Protein AF-A0A538Q441-F1 (afdb_monomer)

Solvent-accessible surface area (backbone atoms only — not comparable to full-atom values): 20314 Å² total; per-residue (Å²): 132,90,79,88,85,80,86,77,82,81,78,81,76,79,76,81,77,74,79,82,84,72,96,54,61,55,68,74,73,82,74,74,95,70,89,90,72,98,68,92,74,94,64,86,70,50,69,52,62,67,93,65,57,65,30,39,25,34,50,47,47,54,90,44,59,78,68,40,34,59,41,33,34,74,67,61,32,49,34,36,37,37,31,51,23,46,41,85,82,38,70,34,85,36,30,68,60,52,56,53,37,35,52,76,43,70,30,35,36,28,42,30,34,43,47,45,73,79,50,67,51,66,61,41,26,49,54,47,37,63,69,53,60,77,82,48,83,33,37,36,46,45,29,45,32,56,57,55,58,69,89,48,54,28,70,58,40,41,52,49,53,48,55,28,42,53,48,30,24,72,67,61,74,33,49,36,28,42,30,32,13,44,65,51,38,49,75,51,34,56,34,57,65,92,48,37,72,35,16,31,30,37,34,44,75,50,96,67,58,51,61,54,41,60,50,41,92,66,61,47,29,37,37,41,36,72,71,33,81,52,54,41,45,90,53,60,33,34,31,31,34,34,62,29,46,68,66,57,52,44,47,37,7,58,75,61,42,70,44,27,92,63,76,72,49,33,21,77,31,82,50,65,72,43,71,37,50,56,35,30,27,38,40,38,68,89,76,69,45,40,26,29,18,49,93,43,37,78,43,83,40,97,64,74,82,85,42,78,43,72,30,42,58,35,78,35,80,76,75,73,41,70,40,42,35,22,31,29,36,33,35,77,90,78,69,47,45,31,22,20,61,14,81,46,78,40,67,75,38,44,76,92,75,44,31,30,88,57,42,60,45,77,42,80,41,79,122

Structure (mmCIF, N/CA/C/O backbone):
data_AF-A0A538Q441-F1
#
_entry.id   AF-A0A538Q441-F1
#
loop_
_atom_site.group_PDB
_atom_site.id
_atom_site.type_symbol
_atom_site.label_atom_id
_atom_site.label_alt_id
_atom_site.label_comp_id
_atom_site.label_asym_id
_atom_site.label_entity_id
_atom_site.label_seq_id
_atom_site.pdbx_PDB_ins_code
_atom_site.Cartn_x
_atom_site.Cartn_y
_atom_site.Cartn_z
_atom_site.occupancy
_atom_site.B_iso_or_equiv
_atom_site.auth_seq_id
_atom_site.auth_comp_id
_atom_site.auth_asym_id
_atom_site.auth_atom_id
_atom_site.pdbx_PDB_model_num
ATOM 1 N N . MET A 1 1 ? 20.634 -17.036 -69.741 1.00 36.34 1 MET A N 1
ATOM 2 C CA . MET A 1 1 ? 21.466 -16.107 -68.945 1.00 36.34 1 MET A CA 1
ATOM 3 C C . MET A 1 1 ? 20.542 -15.148 -68.205 1.00 36.34 1 MET A C 1
ATOM 5 O O . MET A 1 1 ? 19.795 -14.484 -68.898 1.00 36.34 1 MET A O 1
ATOM 9 N N . ARG A 1 2 ? 20.637 -15.087 -66.859 1.00 33.69 2 ARG A N 1
ATOM 10 C CA . ARG A 1 2 ? 20.140 -14.032 -65.928 1.00 33.69 2 ARG A CA 1
ATOM 11 C C . ARG A 1 2 ? 18.630 -13.703 -65.954 1.00 33.69 2 ARG A C 1
ATOM 13 O O . ARG A 1 2 ? 18.066 -13.494 -67.006 1.00 33.69 2 ARG A O 1
ATOM 20 N N . LYS A 1 3 ? 17.915 -13.493 -64.850 1.00 31.00 3 LYS A N 1
ATOM 21 C CA . LYS A 1 3 ? 18.038 -13.773 -63.409 1.00 31.00 3 LYS A CA 1
ATOM 22 C C . LYS A 1 3 ? 16.607 -13.519 -62.893 1.00 31.00 3 LYS A C 1
ATOM 24 O O . LYS A 1 3 ? 16.041 -12.477 -63.206 1.00 31.00 3 LYS A O 1
ATOM 29 N N . LEU A 1 4 ? 16.029 -14.474 -62.172 1.00 30.97 4 LEU A N 1
ATOM 30 C CA . LEU A 1 4 ? 14.709 -14.378 -61.542 1.00 30.97 4 LEU A CA 1
ATOM 31 C C . LEU A 1 4 ? 14.819 -13.459 -60.309 1.00 30.97 4 LEU A C 1
ATOM 33 O O . LEU A 1 4 ? 15.703 -13.683 -59.481 1.00 30.97 4 LEU A O 1
ATOM 37 N N . LEU A 1 5 ? 13.972 -12.432 -60.190 1.00 31.59 5 LEU A N 1
ATOM 38 C CA . LEU A 1 5 ? 13.885 -11.593 -58.989 1.00 31.59 5 LEU A CA 1
ATOM 39 C C . LEU A 1 5 ? 12.809 -12.185 -58.064 1.00 31.59 5 LEU A C 1
ATOM 41 O O . LEU A 1 5 ? 11.618 -12.087 -58.345 1.00 31.59 5 LEU A O 1
ATOM 45 N N . PHE A 1 6 ? 13.246 -12.839 -56.989 1.00 29.64 6 PHE A N 1
ATOM 46 C CA . PHE A 1 6 ? 12.404 -13.236 -55.862 1.00 29.64 6 PHE A CA 1
ATOM 47 C C . PHE A 1 6 ? 12.178 -12.014 -54.964 1.00 29.64 6 PHE A C 1
ATOM 49 O O . PHE A 1 6 ? 13.139 -11.396 -54.508 1.00 29.64 6 PHE A O 1
ATOM 56 N N . VAL A 1 7 ? 10.915 -11.679 -54.699 1.00 29.59 7 VAL A N 1
ATOM 57 C CA . VAL A 1 7 ? 10.529 -10.768 -53.617 1.00 29.59 7 VAL A CA 1
ATOM 58 C C . VAL A 1 7 ? 10.371 -11.619 -52.361 1.00 29.59 7 VAL A C 1
ATOM 60 O O . VAL A 1 7 ? 9.405 -12.364 -52.221 1.00 29.59 7 VAL A O 1
ATOM 63 N N . THR A 1 8 ? 11.356 -11.551 -51.471 1.00 29.22 8 THR A N 1
ATOM 64 C CA . THR A 1 8 ? 11.310 -12.188 -50.154 1.00 29.22 8 THR A CA 1
ATOM 65 C C . THR A 1 8 ? 10.562 -11.262 -49.196 1.00 29.22 8 THR A C 1
ATOM 67 O O . THR A 1 8 ? 11.042 -10.167 -48.904 1.00 29.22 8 THR A O 1
ATOM 70 N N . LEU A 1 9 ? 9.396 -11.688 -48.695 1.00 29.36 9 LEU A N 1
ATOM 71 C CA . LEU A 1 9 ? 8.802 -11.091 -47.498 1.00 29.36 9 LEU A CA 1
ATOM 72 C C . LEU A 1 9 ? 9.723 -11.395 -46.311 1.00 29.36 9 LEU A C 1
ATOM 74 O O . LEU A 1 9 ? 9.902 -12.553 -45.936 1.00 29.36 9 LEU A O 1
ATOM 78 N N . LEU A 1 10 ? 10.305 -10.350 -45.727 1.00 27.27 10 LEU A N 1
ATOM 79 C CA . LEU A 1 10 ? 11.026 -10.438 -44.465 1.00 27.27 10 LEU A CA 1
ATOM 80 C C . LEU A 1 10 ? 9.990 -10.480 -43.333 1.00 27.27 10 LEU A C 1
ATOM 82 O O . LEU A 1 10 ? 9.472 -9.455 -42.896 1.00 27.27 10 LEU A O 1
ATOM 86 N N . SER A 1 11 ? 9.655 -11.682 -42.875 1.00 28.69 11 SER A N 1
ATOM 87 C CA . SER A 1 11 ? 8.997 -11.890 -41.588 1.00 28.69 11 SER A CA 1
ATOM 88 C C . SER A 1 11 ? 9.981 -11.513 -40.479 1.00 28.69 11 SER A C 1
ATOM 90 O O . SER A 1 11 ? 10.946 -12.237 -40.226 1.00 28.69 11 SER A O 1
ATOM 92 N N . ALA A 1 12 ? 9.754 -10.366 -39.837 1.00 28.97 12 ALA A N 1
ATOM 93 C CA . ALA A 1 12 ? 10.453 -9.980 -38.620 1.00 28.97 12 ALA A CA 1
ATOM 94 C C . ALA A 1 12 ? 10.085 -10.976 -37.511 1.00 28.97 12 ALA A C 1
ATOM 96 O O . ALA A 1 12 ? 8.989 -10.941 -36.958 1.00 28.97 12 ALA A O 1
ATOM 97 N N . SER A 1 13 ? 10.996 -11.905 -37.223 1.00 27.44 13 SER A N 1
ATOM 98 C CA . SER A 1 13 ? 10.929 -12.708 -36.006 1.00 27.44 13 SER A CA 1
ATOM 99 C C . SER A 1 13 ? 11.259 -11.792 -34.835 1.00 27.44 13 SER A C 1
ATOM 101 O O . SER A 1 13 ? 12.400 -11.355 -34.691 1.00 27.44 13 SER A O 1
ATOM 103 N N . CYS A 1 14 ? 10.259 -11.475 -34.014 1.00 26.81 14 CYS A N 1
ATOM 104 C CA . CYS A 1 14 ? 10.488 -10.907 -32.695 1.00 26.81 14 CYS A CA 1
ATOM 105 C C . CYS A 1 14 ? 11.267 -11.943 -31.882 1.00 26.81 14 CYS A C 1
ATOM 107 O O . CYS A 1 14 ? 10.741 -13.005 -31.547 1.00 26.81 14 CYS A O 1
ATOM 109 N N . ALA A 1 15 ? 12.538 -11.653 -31.615 1.00 28.03 15 ALA A N 1
ATOM 110 C CA . ALA A 1 15 ? 13.326 -12.409 -30.663 1.00 28.03 15 ALA A CA 1
ATOM 111 C C . ALA A 1 15 ? 12.653 -12.285 -29.290 1.00 28.03 15 ALA A C 1
ATOM 113 O O . ALA A 1 15 ? 12.523 -11.188 -28.748 1.00 28.03 15 ALA A O 1
ATOM 114 N N . VAL A 1 16 ? 12.194 -13.413 -28.757 1.00 32.97 16 VAL A N 1
ATOM 115 C CA . VAL A 1 16 ? 11.783 -13.539 -27.360 1.00 32.97 16 VAL A CA 1
ATOM 116 C C . VAL A 1 16 ? 13.057 -13.369 -26.535 1.00 32.97 16 VAL A C 1
ATOM 118 O O . VAL A 1 16 ? 13.889 -14.272 -26.481 1.00 32.97 16 VAL A O 1
ATOM 121 N N . GLY A 1 17 ? 13.267 -12.167 -25.996 1.00 30.83 17 GLY A N 1
ATOM 122 C CA . GLY A 1 17 ? 14.363 -11.891 -25.075 1.00 30.83 17 GLY A CA 1
ATOM 123 C C . GLY A 1 17 ? 14.189 -12.746 -23.825 1.00 30.83 17 GLY A C 1
ATOM 124 O O . GLY A 1 17 ? 13.155 -12.666 -23.166 1.00 30.83 17 GLY A O 1
ATOM 125 N N . GLY A 1 18 ? 15.170 -13.605 -23.550 1.00 31.72 18 GLY A N 1
ATOM 126 C CA . GLY A 1 18 ? 15.235 -14.367 -22.309 1.00 31.72 18 GLY A CA 1
ATOM 127 C C . GLY A 1 18 ? 15.464 -13.447 -21.111 1.00 31.72 18 GLY A C 1
ATOM 128 O O . GLY A 1 18 ? 16.128 -12.418 -21.233 1.00 31.72 18 GLY A O 1
ATOM 129 N N . ASP A 1 19 ? 14.895 -13.846 -19.978 1.00 45.00 19 ASP A N 1
ATOM 130 C CA . ASP A 1 19 ? 15.059 -13.222 -18.666 1.00 45.00 19 ASP A CA 1
ATOM 131 C C . ASP A 1 19 ? 16.561 -13.087 -18.317 1.00 45.00 19 ASP A C 1
ATOM 133 O O . ASP A 1 19 ? 17.283 -14.094 -18.365 1.00 45.00 19 ASP A O 1
ATOM 137 N N . PRO A 1 20 ? 17.084 -11.882 -18.015 1.00 48.19 20 PRO A N 1
ATOM 138 C CA . PRO A 1 20 ? 18.395 -11.752 -17.399 1.00 48.19 20 PRO A CA 1
ATOM 139 C C . PRO A 1 20 ? 18.303 -12.321 -15.981 1.00 48.19 20 PRO A C 1
ATOM 141 O O . PRO A 1 20 ? 17.910 -11.632 -15.048 1.00 48.19 20 PRO A O 1
ATOM 144 N N . GLY A 1 21 ? 18.644 -13.605 -15.843 1.00 38.62 21 GLY A N 1
ATOM 145 C CA . GLY A 1 21 ? 18.562 -14.321 -14.575 1.00 38.62 21 GLY A CA 1
ATOM 146 C C . GLY A 1 21 ? 19.236 -13.549 -13.445 1.00 38.62 21 GLY A C 1
ATOM 147 O O . GLY A 1 21 ? 20.454 -13.377 -13.459 1.00 38.62 21 GLY A O 1
ATOM 148 N N . ASP A 1 22 ? 18.439 -13.119 -12.469 1.00 42.09 22 ASP A N 1
ATOM 149 C CA . ASP A 1 22 ? 18.918 -12.435 -11.276 1.00 42.09 22 ASP A CA 1
ATOM 150 C C . ASP A 1 22 ? 18.542 -13.212 -10.011 1.00 42.09 22 ASP A C 1
ATOM 152 O O . ASP A 1 22 ? 17.380 -13.461 -9.702 1.00 42.09 22 ASP A O 1
ATOM 156 N N . ASN A 1 23 ? 19.584 -13.577 -9.262 1.00 35.12 23 ASN A N 1
ATOM 157 C CA . ASN A 1 23 ? 19.551 -14.329 -8.007 1.00 35.12 23 ASN A CA 1
ATOM 158 C C . ASN A 1 23 ? 19.371 -13.416 -6.779 1.00 35.12 23 ASN A C 1
ATOM 160 O O . ASN A 1 23 ? 19.942 -13.681 -5.722 1.00 35.12 23 ASN A O 1
ATOM 164 N N . ALA A 1 24 ? 18.623 -12.322 -6.904 1.00 35.88 24 ALA A N 1
ATOM 165 C CA . ALA A 1 24 ? 18.421 -11.361 -5.823 1.00 35.88 24 ALA A CA 1
ATOM 166 C C . ALA A 1 24 ? 16.931 -11.235 -5.492 1.00 35.88 24 ALA A C 1
ATOM 168 O O . ALA A 1 24 ? 16.327 -10.195 -5.710 1.00 35.88 24 ALA A O 1
ATOM 169 N N . LYS A 1 25 ? 16.338 -12.312 -4.969 1.00 41.22 25 LYS A N 1
ATOM 170 C CA . LYS A 1 25 ? 15.074 -12.202 -4.233 1.00 41.22 25 LYS A CA 1
ATOM 171 C C . LYS A 1 25 ? 15.365 -11.524 -2.894 1.00 41.22 25 LYS A C 1
ATOM 173 O O . LYS A 1 25 ? 16.224 -12.029 -2.161 1.00 41.22 25 LYS A O 1
ATOM 178 N N . ALA A 1 26 ? 14.662 -10.452 -2.513 1.00 41.69 26 ALA A N 1
ATOM 179 C CA . ALA A 1 26 ? 14.899 -9.799 -1.217 1.00 41.69 26 ALA A CA 1
ATOM 180 C C . ALA A 1 26 ? 14.497 -10.653 0.001 1.00 41.69 26 ALA A C 1
ATOM 182 O O . ALA A 1 26 ? 14.697 -10.238 1.144 1.00 41.69 26 ALA A O 1
ATOM 183 N N . GLY A 1 27 ? 14.017 -11.876 -0.232 1.00 36.75 27 GLY A N 1
ATOM 184 C CA . GLY A 1 27 ? 13.731 -12.889 0.775 1.00 36.75 27 GLY A CA 1
ATOM 185 C C . GLY A 1 27 ? 14.832 -13.918 1.071 1.00 36.75 27 GLY A C 1
ATOM 186 O O . GLY A 1 27 ? 14.697 -14.672 2.031 1.00 36.75 27 GLY A O 1
ATOM 187 N N . ALA A 1 28 ? 15.944 -13.963 0.324 1.00 32.78 28 ALA A N 1
ATOM 188 C CA . ALA A 1 28 ? 16.983 -14.990 0.534 1.00 32.78 28 ALA A CA 1
ATOM 189 C C . ALA A 1 28 ? 17.879 -14.761 1.777 1.00 32.78 28 ALA A C 1
ATOM 191 O O . ALA A 1 28 ? 18.771 -15.561 2.070 1.00 32.78 28 ALA A O 1
ATOM 192 N N . GLY A 1 29 ? 17.660 -13.680 2.530 1.00 33.75 29 GLY A N 1
ATOM 193 C CA . GLY A 1 29 ? 18.372 -13.393 3.772 1.00 33.75 29 GLY A CA 1
ATOM 194 C C . GLY A 1 29 ? 17.774 -14.131 4.968 1.00 33.75 29 GLY A C 1
ATOM 195 O O . GLY A 1 29 ? 17.110 -13.508 5.793 1.00 33.75 29 GLY A O 1
ATOM 196 N N . LEU A 1 30 ? 18.039 -15.435 5.102 1.00 33.00 30 LEU A N 1
ATOM 197 C CA . LEU A 1 30 ? 17.874 -16.151 6.375 1.00 33.00 30 LEU A CA 1
ATOM 198 C C . LEU A 1 30 ? 18.934 -15.657 7.374 1.00 33.00 30 LEU A C 1
ATOM 200 O O . LEU A 1 30 ? 19.932 -16.325 7.637 1.00 33.00 30 LEU A O 1
ATOM 204 N N . GLY A 1 31 ? 18.734 -14.458 7.917 1.00 33.19 31 GLY A N 1
ATOM 205 C CA . GLY A 1 31 ? 19.436 -14.005 9.108 1.00 33.19 31 GLY A CA 1
ATOM 206 C C . GLY A 1 31 ? 18.853 -14.730 10.313 1.00 33.19 31 GLY A C 1
ATOM 207 O O . GLY A 1 31 ? 17.814 -14.334 10.828 1.00 33.19 31 GLY A O 1
ATOM 208 N N . SER A 1 32 ? 19.491 -15.816 10.746 1.00 31.48 32 SER A N 1
ATOM 209 C CA . SER A 1 32 ? 19.255 -16.366 12.078 1.00 31.48 32 SER A CA 1
ATOM 210 C C . SER A 1 32 ? 19.554 -15.277 13.108 1.00 31.48 32 SER A C 1
ATOM 212 O O . SER A 1 32 ? 20.682 -14.785 13.152 1.00 31.48 32 SER A O 1
ATOM 214 N N . ASP A 1 33 ? 18.558 -14.913 13.915 1.00 35.03 33 ASP A N 1
ATOM 215 C CA . ASP A 1 33 ? 18.684 -13.996 15.050 1.00 35.03 33 ASP A CA 1
ATOM 216 C C . ASP A 1 33 ? 19.722 -14.525 16.061 1.00 35.03 33 ASP A C 1
ATOM 218 O O . ASP A 1 33 ? 19.381 -15.220 17.017 1.00 35.03 33 ASP A O 1
ATOM 222 N N . VAL A 1 34 ? 21.000 -14.196 15.864 1.00 34.03 34 VAL A N 1
ATOM 223 C CA . VAL A 1 34 ? 22.007 -14.156 16.930 1.00 34.03 34 VAL A CA 1
ATOM 224 C C . VAL A 1 34 ? 23.020 -13.059 16.597 1.00 34.03 34 VAL A C 1
ATOM 226 O O . VAL A 1 34 ? 24.056 -13.309 15.987 1.00 34.03 34 VAL A O 1
ATOM 229 N N . ASP A 1 35 ? 22.713 -11.820 16.979 1.00 33.97 35 ASP A N 1
ATOM 230 C CA . ASP A 1 35 ? 23.727 -10.767 17.034 1.00 33.97 35 ASP A CA 1
ATOM 231 C C . ASP A 1 35 ? 24.401 -10.823 18.410 1.00 33.97 35 ASP A C 1
ATOM 233 O O . ASP A 1 35 ? 23.828 -10.440 19.432 1.00 33.97 35 ASP A O 1
ATOM 237 N N . SER A 1 36 ? 25.602 -11.402 18.448 1.00 34.75 36 SER A N 1
ATOM 238 C CA . SER A 1 36 ? 26.442 -11.501 19.642 1.00 34.75 36 SER A CA 1
ATOM 239 C C . SER A 1 36 ? 27.622 -10.532 19.586 1.00 34.75 36 SER A C 1
ATOM 241 O O . SER A 1 36 ? 28.730 -10.894 19.989 1.00 34.75 36 SER A O 1
ATOM 243 N N . THR A 1 37 ? 27.433 -9.311 19.086 1.00 36.53 37 THR A N 1
ATOM 244 C CA . THR A 1 37 ? 28.476 -8.282 19.169 1.00 36.53 37 THR A CA 1
ATOM 245 C C . THR A 1 37 ? 27.914 -6.947 19.630 1.00 36.53 37 THR A C 1
ATOM 247 O O . THR A 1 37 ? 27.219 -6.245 18.910 1.00 36.53 37 THR A O 1
ATOM 250 N N . GLY A 1 38 ? 28.232 -6.599 20.878 1.00 40.94 38 GLY A N 1
ATOM 251 C CA . GLY A 1 38 ? 27.834 -5.346 21.498 1.00 40.94 38 GLY A CA 1
ATOM 252 C C . GLY A 1 38 ? 28.352 -4.127 20.738 1.00 40.94 38 GLY A C 1
ATOM 253 O O . GLY A 1 38 ? 29.545 -3.837 20.751 1.00 40.94 38 GLY A O 1
ATOM 254 N N . SER A 1 39 ? 27.419 -3.385 20.152 1.00 33.97 39 SER A N 1
ATOM 255 C CA . SER A 1 39 ? 27.485 -1.941 19.929 1.00 33.97 39 SER A CA 1
ATOM 256 C C . SER A 1 39 ? 26.112 -1.363 20.296 1.00 33.97 39 SER A C 1
ATOM 258 O O . SER A 1 39 ? 25.101 -1.991 19.981 1.00 33.97 39 SER A O 1
ATOM 260 N N . PRO A 1 40 ? 26.020 -0.220 20.999 1.00 34.25 40 PRO A N 1
ATOM 261 C CA . PRO A 1 40 ? 24.729 0.349 21.352 1.00 34.25 40 PRO A CA 1
ATOM 262 C C . PRO A 1 40 ? 24.154 1.062 20.121 1.00 34.25 40 PRO A C 1
ATOM 264 O O . PRO A 1 40 ? 24.459 2.225 19.867 1.00 34.25 40 PRO A O 1
ATOM 267 N N . GLU A 1 41 ? 23.338 0.361 19.338 1.00 42.00 41 GLU A N 1
ATOM 268 C CA . GLU A 1 41 ? 22.510 0.969 18.294 1.00 42.00 41 GLU A CA 1
ATOM 269 C C . GLU A 1 41 ? 21.391 1.786 18.964 1.00 42.00 41 GLU A C 1
ATOM 271 O O . GLU A 1 41 ? 20.487 1.255 19.615 1.00 42.00 41 GLU A O 1
ATOM 276 N N . VAL A 1 42 ? 21.467 3.111 18.834 1.00 37.97 42 VAL A N 1
ATOM 277 C CA . VAL A 1 42 ? 20.393 4.031 19.217 1.00 37.97 42 VAL A CA 1
ATOM 278 C C . VAL A 1 42 ? 19.315 3.965 18.137 1.00 37.97 42 VAL A C 1
ATOM 280 O O . VAL A 1 42 ? 19.358 4.688 17.148 1.00 37.97 42 VAL A O 1
ATOM 283 N N . GLY A 1 43 ? 18.353 3.071 18.339 1.00 38.44 43 GLY A N 1
ATOM 284 C CA . GLY A 1 43 ? 17.150 2.945 17.526 1.00 38.44 43 GLY A CA 1
ATOM 285 C C . GLY A 1 43 ? 16.538 1.568 17.719 1.00 38.44 43 GLY A C 1
ATOM 286 O O . GLY A 1 43 ? 16.953 0.611 17.080 1.00 38.44 43 GLY A O 1
ATOM 287 N N . ILE A 1 44 ? 15.564 1.442 18.621 1.00 43.00 44 ILE A N 1
ATOM 288 C CA . ILE A 1 44 ? 14.787 0.205 18.755 1.00 43.00 44 ILE A CA 1
ATOM 289 C C . ILE A 1 44 ? 14.027 0.013 17.434 1.00 43.00 44 ILE A C 1
ATOM 291 O O . ILE A 1 44 ? 13.001 0.651 17.211 1.00 43.00 44 ILE A O 1
ATOM 295 N N . LEU A 1 45 ? 14.544 -0.840 16.545 1.00 53.06 45 LEU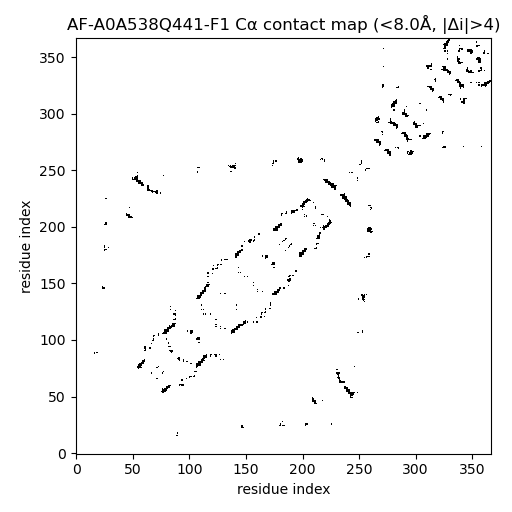 A N 1
ATOM 296 C CA . LEU A 1 45 ? 13.787 -1.364 15.412 1.00 53.06 45 LEU A CA 1
ATOM 297 C C . LEU A 1 45 ? 12.634 -2.181 15.997 1.00 53.06 45 LEU A C 1
ATOM 299 O O . LEU A 1 45 ? 12.841 -3.237 16.598 1.00 53.06 45 LEU A O 1
ATOM 303 N N . ALA A 1 46 ? 11.424 -1.639 15.907 1.00 62.00 46 ALA A N 1
ATOM 304 C CA . ALA A 1 46 ? 10.253 -2.252 16.503 1.00 62.00 46 ALA A CA 1
ATOM 305 C C . ALA A 1 46 ? 9.733 -3.381 15.603 1.00 62.00 46 ALA A C 1
ATOM 307 O O . ALA A 1 46 ? 9.435 -3.172 14.424 1.00 62.00 46 ALA A O 1
ATOM 308 N N . ARG A 1 47 ? 9.572 -4.572 16.189 1.00 76.00 47 ARG A N 1
ATOM 309 C CA . ARG A 1 47 ? 8.640 -5.584 15.679 1.00 76.00 47 ARG A CA 1
ATOM 310 C C . ARG A 1 47 ? 7.252 -4.968 15.689 1.00 76.00 47 ARG A C 1
ATOM 312 O O . ARG A 1 47 ? 6.750 -4.654 16.770 1.00 76.00 47 ARG A O 1
ATOM 319 N N . LEU A 1 48 ? 6.637 -4.808 14.521 1.00 80.44 48 LEU A N 1
ATOM 320 C CA . LEU A 1 48 ? 5.305 -4.226 14.429 1.00 80.44 48 LEU A CA 1
ATOM 321 C C . LEU A 1 48 ? 4.310 -5.252 13.905 1.00 80.44 48 LEU A C 1
ATOM 323 O O . LEU A 1 48 ? 4.227 -5.534 12.711 1.00 80.44 48 LEU A O 1
ATOM 327 N N . CYS A 1 49 ? 3.514 -5.790 14.819 1.00 84.06 49 CYS A N 1
ATOM 328 C CA . CYS A 1 49 ? 2.329 -6.550 14.455 1.00 84.06 49 CYS A CA 1
ATOM 329 C C . CYS A 1 49 ? 1.224 -5.632 13.946 1.00 84.06 49 CYS A C 1
ATOM 331 O O . CYS A 1 49 ? 1.123 -4.477 14.360 1.00 84.06 49 CYS A O 1
ATOM 333 N N . ALA A 1 50 ? 0.354 -6.180 13.099 1.00 79.88 50 ALA A N 1
ATOM 334 C CA . ALA A 1 50 ? -0.910 -5.530 12.797 1.00 79.88 50 ALA A CA 1
ATOM 335 C C . ALA A 1 50 ? -1.671 -5.292 14.109 1.00 79.88 50 ALA A C 1
ATOM 337 O O . ALA A 1 50 ? -1.812 -6.205 14.925 1.00 79.88 50 ALA A O 1
ATOM 338 N N . ALA A 1 51 ? -2.156 -4.068 14.314 1.00 70.00 51 ALA A N 1
ATOM 339 C CA . ALA A 1 51 ? -2.910 -3.713 15.515 1.00 70.00 51 ALA A CA 1
ATOM 340 C C . ALA A 1 51 ? -4.334 -4.307 15.516 1.00 70.00 51 ALA A C 1
ATOM 342 O O . ALA A 1 51 ? -4.994 -4.337 16.553 1.00 70.00 51 ALA A O 1
ATOM 343 N N . GLY A 1 52 ? -4.808 -4.782 14.358 1.00 79.62 52 GLY A N 1
ATOM 344 C CA . GLY A 1 52 ? -6.158 -5.298 14.157 1.00 79.62 52 GLY A CA 1
ATOM 345 C C . GLY A 1 52 ? -6.227 -6.397 13.097 1.00 79.62 52 GLY A C 1
ATOM 346 O O . GLY A 1 52 ? -5.325 -7.225 12.964 1.00 79.62 52 GLY A O 1
ATOM 347 N N . THR A 1 53 ? -7.333 -6.436 12.355 1.00 89.56 53 THR A N 1
ATOM 348 C CA . THR A 1 53 ? -7.547 -7.435 11.301 1.00 89.56 53 THR A CA 1
ATOM 349 C C . THR A 1 53 ? -6.562 -7.255 10.156 1.00 89.56 53 THR A C 1
ATOM 351 O O . THR A 1 53 ? -6.252 -6.131 9.780 1.00 89.56 53 THR A O 1
ATOM 354 N N . THR A 1 54 ? -6.140 -8.367 9.557 1.00 94.44 54 THR A N 1
ATOM 355 C CA . THR A 1 54 ? -5.379 -8.355 8.306 1.00 94.44 54 THR A CA 1
ATOM 356 C C . THR A 1 54 ? -6.188 -8.990 7.193 1.00 94.44 54 THR A C 1
ATOM 358 O O . THR A 1 54 ? -6.925 -9.955 7.413 1.00 94.44 54 THR A O 1
ATOM 361 N N . THR A 1 55 ? -6.010 -8.471 5.988 1.00 97.75 55 THR A N 1
ATOM 362 C CA . THR A 1 55 ? -6.617 -9.013 4.774 1.00 97.75 55 THR A CA 1
ATOM 363 C C . THR A 1 55 ? -5.559 -9.803 4.015 1.00 97.75 55 THR A C 1
ATOM 365 O O . THR A 1 55 ? -4.412 -9.369 3.951 1.00 97.75 55 THR A O 1
ATOM 368 N N . SER A 1 56 ? -5.904 -10.981 3.492 1.00 98.38 56 SER A N 1
ATOM 369 C CA . SER A 1 56 ? -4.943 -11.850 2.791 1.00 98.38 56 SER A CA 1
ATOM 370 C C . SER A 1 56 ? -4.927 -11.562 1.293 1.00 98.38 56 SER A C 1
ATOM 372 O O . SER A 1 56 ? -5.968 -11.245 0.710 1.00 98.38 56 SER A O 1
ATOM 374 N N . GLY A 1 57 ? -3.761 -11.703 0.674 1.00 98.56 57 GLY A N 1
ATOM 375 C CA . GLY A 1 57 ? -3.574 -11.549 -0.762 1.00 98.56 57 GLY A CA 1
ATOM 376 C C . GLY A 1 57 ? -2.362 -12.316 -1.272 1.00 98.56 57 GLY A C 1
ATOM 377 O O . GLY A 1 57 ? -1.728 -13.069 -0.530 1.00 98.56 57 GLY A O 1
ATOM 378 N N . VAL A 1 58 ? -2.088 -12.131 -2.557 1.00 98.75 58 VAL A N 1
ATOM 379 C CA . VAL A 1 58 ? -0.958 -12.739 -3.268 1.00 98.75 58 VAL A CA 1
ATOM 380 C C . VAL A 1 58 ? -0.291 -11.714 -4.172 1.00 98.75 58 VAL A C 1
ATOM 382 O O . VAL A 1 58 ? -0.954 -10.798 -4.660 1.00 98.75 58 VAL A O 1
ATOM 385 N N . ASP A 1 59 ? 0.964 -11.930 -4.523 1.00 98.75 59 ASP A N 1
ATOM 386 C CA . ASP A 1 59 ? 1.584 -11.258 -5.653 1.00 98.75 59 ASP A CA 1
ATOM 387 C C . ASP A 1 59 ? 2.053 -12.262 -6.707 1.00 98.75 59 ASP A C 1
ATOM 389 O O . ASP A 1 59 ? 2.398 -13.409 -6.414 1.00 98.75 59 ASP A O 1
ATOM 393 N N . VAL A 1 60 ? 1.886 -11.884 -7.979 1.00 98.56 60 VAL A N 1
ATOM 394 C CA . VAL A 1 60 ? 2.038 -12.810 -9.103 1.00 98.56 60 VAL A CA 1
ATOM 395 C C . VAL A 1 60 ? 2.702 -12.179 -10.318 1.00 98.56 60 VAL A C 1
ATOM 397 O O . VAL A 1 60 ? 2.556 -10.994 -10.633 1.00 98.56 60 VAL A O 1
ATOM 400 N N . SER A 1 61 ? 3.360 -13.040 -11.081 1.00 97.75 61 SER A N 1
ATOM 401 C CA . SER A 1 61 ? 4.006 -12.743 -12.355 1.00 97.75 61 SER A CA 1
ATOM 402 C C . SER A 1 61 ? 3.819 -13.910 -13.330 1.00 97.75 61 SER A C 1
ATOM 404 O O . SER A 1 61 ? 3.073 -14.859 -13.068 1.00 97.75 61 SER A O 1
ATOM 406 N N . TYR A 1 62 ? 4.532 -13.887 -14.457 1.00 96.12 62 TYR A N 1
ATOM 407 C CA . TYR A 1 62 ? 4.559 -15.017 -15.385 1.00 96.12 62 TYR A CA 1
ATOM 408 C C . TYR A 1 62 ? 5.024 -16.343 -14.768 1.00 96.12 62 TYR A C 1
ATOM 41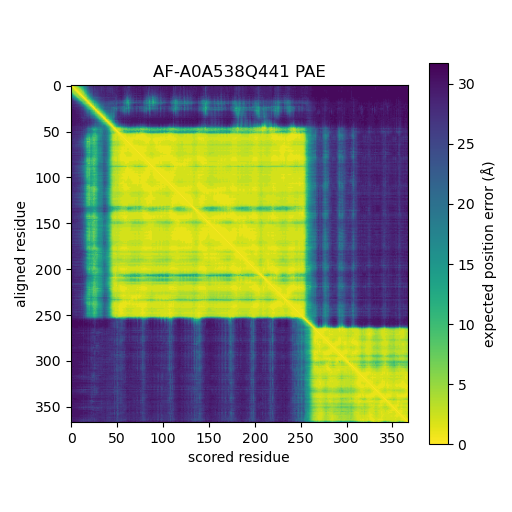0 O O . TYR A 1 62 ? 4.648 -17.401 -15.277 1.00 96.12 62 TYR A O 1
ATOM 418 N N . TYR A 1 63 ? 5.792 -16.301 -13.672 1.00 95.69 63 TYR A N 1
ATOM 419 C CA . TYR A 1 63 ? 6.266 -17.495 -12.969 1.00 95.69 63 TYR A CA 1
ATOM 420 C C . TYR A 1 63 ? 5.121 -18.350 -12.407 1.00 95.69 63 TYR A C 1
ATOM 422 O O . TYR A 1 63 ? 5.268 -19.565 -12.278 1.00 95.69 63 TYR A O 1
ATOM 430 N N . ASN A 1 64 ? 3.963 -17.747 -12.124 1.00 97.25 64 ASN A N 1
ATOM 431 C CA . ASN A 1 64 ? 2.809 -18.449 -11.558 1.00 97.25 64 ASN A CA 1
ATOM 432 C C . ASN A 1 64 ? 1.936 -19.135 -12.628 1.00 97.25 64 ASN A C 1
ATOM 434 O O . ASN A 1 64 ? 0.988 -19.843 -12.286 1.00 97.25 64 ASN A O 1
ATOM 438 N N . GLY A 1 65 ? 2.266 -18.975 -13.916 1.00 95.19 65 GLY A N 1
ATOM 439 C CA . GLY A 1 65 ? 1.555 -19.609 -15.024 1.00 95.19 65 GLY A CA 1
ATOM 440 C C . GLY A 1 65 ? 0.114 -19.113 -15.179 1.00 95.19 65 GLY A C 1
ATOM 441 O O . GLY A 1 65 ? -0.180 -17.935 -14.994 1.00 95.19 65 GLY A O 1
ATOM 442 N N . THR A 1 66 ? -0.790 -20.013 -15.572 1.00 96.94 66 THR A N 1
ATOM 443 C CA . THR A 1 66 ? -2.223 -19.710 -15.702 1.00 96.94 66 THR A CA 1
ATOM 444 C C . THR A 1 66 ? -2.923 -19.846 -14.353 1.00 96.94 66 THR A C 1
ATOM 446 O O . THR A 1 66 ? -2.825 -20.890 -13.709 1.00 96.94 66 THR A O 1
ATOM 449 N N . ILE A 1 67 ? -3.671 -18.812 -13.962 1.00 98.38 67 ILE A N 1
ATOM 450 C CA . ILE A 1 67 ? -4.304 -18.700 -12.644 1.00 98.38 67 ILE A CA 1
ATOM 451 C C . ILE A 1 67 ? -5.830 -18.797 -12.766 1.00 98.38 67 ILE A C 1
ATOM 453 O O . ILE A 1 67 ? -6.454 -18.061 -13.533 1.00 98.38 67 ILE A O 1
ATOM 457 N N . ASP A 1 68 ? -6.445 -19.667 -11.963 1.00 98.25 68 ASP A N 1
ATOM 458 C CA . ASP A 1 68 ? -7.895 -19.676 -11.740 1.00 98.25 68 ASP A CA 1
ATOM 459 C C . ASP A 1 68 ? -8.252 -18.698 -10.612 1.00 98.25 68 ASP A C 1
ATOM 461 O O . ASP A 1 68 ? -8.289 -19.042 -9.427 1.00 98.25 68 ASP A O 1
ATOM 465 N N . TRP A 1 69 ? -8.510 -17.450 -10.999 1.00 98.44 69 TRP A N 1
ATOM 466 C CA . TRP A 1 69 ? -8.774 -16.347 -10.076 1.00 98.44 69 TRP A CA 1
ATOM 467 C C . TRP A 1 69 ? -10.032 -16.530 -9.219 1.00 98.44 69 TRP A C 1
ATOM 469 O O . TRP A 1 69 ? -10.067 -16.067 -8.080 1.00 98.44 69 TRP A O 1
ATOM 479 N N . ALA A 1 70 ? -11.047 -17.246 -9.713 1.00 97.62 70 ALA A N 1
ATOM 480 C CA . ALA A 1 70 ? -12.243 -17.536 -8.926 1.00 97.62 70 ALA A CA 1
ATOM 481 C C . ALA A 1 70 ? -11.910 -18.464 -7.748 1.00 97.62 70 ALA A C 1
ATOM 483 O O . ALA A 1 70 ? -12.399 -18.261 -6.635 1.00 97.62 70 ALA A O 1
ATOM 484 N N . ARG A 1 71 ? -11.027 -19.447 -7.965 1.00 98.44 71 ARG A N 1
ATOM 485 C CA . ARG A 1 71 ? -10.524 -20.313 -6.889 1.00 98.44 71 ARG A CA 1
ATOM 486 C C . ARG A 1 71 ? -9.592 -19.579 -5.933 1.00 98.44 71 ARG A C 1
ATOM 488 O O . ARG A 1 71 ? -9.683 -19.829 -4.734 1.00 98.44 71 ARG A O 1
ATOM 495 N N . VAL A 1 72 ?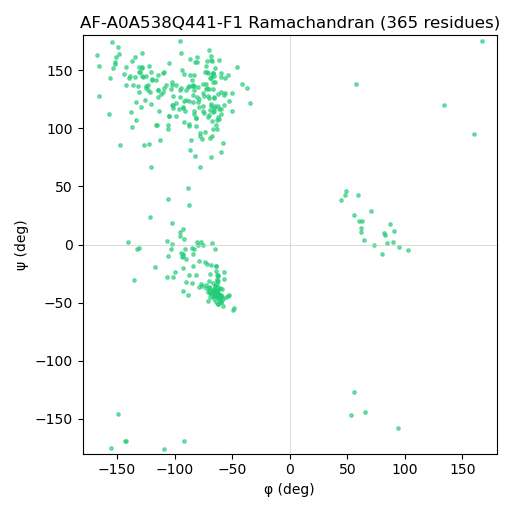 -8.767 -18.656 -6.432 1.00 98.56 72 VAL A N 1
ATOM 496 C CA . VAL A 1 72 ? -7.909 -17.805 -5.586 1.00 98.56 72 VAL A CA 1
ATOM 497 C C . VAL A 1 72 ? -8.759 -16.964 -4.633 1.00 98.56 72 VAL A C 1
ATOM 499 O O . VAL A 1 72 ? -8.504 -16.969 -3.425 1.00 98.56 72 VAL A O 1
ATOM 502 N N . LYS A 1 73 ? -9.819 -16.327 -5.153 1.00 97.25 73 LYS A N 1
ATOM 503 C CA . LYS A 1 73 ? -10.803 -15.583 -4.358 1.00 97.25 73 LYS A CA 1
ATOM 504 C C . LYS A 1 73 ? -11.504 -16.479 -3.339 1.00 97.25 73 LYS A C 1
ATOM 506 O O . LYS A 1 73 ? -11.563 -16.152 -2.158 1.00 97.25 73 LYS A O 1
ATOM 511 N N . ALA A 1 74 ? -12.006 -17.634 -3.776 1.00 97.50 74 ALA A N 1
ATOM 512 C CA . ALA A 1 74 ? -12.700 -18.585 -2.905 1.00 97.50 74 ALA A CA 1
ATOM 513 C C . ALA A 1 74 ? -11.795 -19.171 -1.805 1.00 97.50 74 ALA A C 1
ATOM 515 O O . ALA A 1 74 ? -12.295 -19.607 -0.771 1.00 97.50 74 ALA A O 1
ATOM 516 N N . ALA A 1 75 ? -10.473 -19.160 -2.002 1.00 97.31 75 ALA A N 1
ATOM 517 C CA . ALA A 1 75 ? -9.491 -19.527 -0.985 1.00 97.31 75 ALA A CA 1
ATOM 518 C C . ALA A 1 75 ? -9.258 -18.434 0.080 1.00 97.31 75 ALA A C 1
ATOM 520 O O . ALA A 1 75 ? -8.430 -18.632 0.965 1.00 97.31 75 ALA A O 1
ATOM 521 N N . GLY A 1 76 ? -9.975 -17.304 0.017 1.00 97.25 76 GLY A N 1
ATOM 522 C CA . GLY A 1 76 ? -9.907 -16.220 1.001 1.00 97.25 76 GLY A CA 1
ATOM 523 C C . GLY A 1 76 ? -8.877 -15.132 0.687 1.00 97.25 76 GLY A C 1
ATOM 524 O O . GLY A 1 76 ? -8.596 -14.302 1.549 1.00 97.25 76 GLY A O 1
ATOM 525 N N . ASN A 1 77 ? -8.310 -15.123 -0.524 1.00 98.44 77 ASN A N 1
ATOM 526 C CA . ASN A 1 77 ? -7.456 -14.026 -0.975 1.00 98.44 77 ASN A CA 1
ATOM 527 C C . ASN A 1 77 ? -8.331 -12.911 -1.532 1.00 98.44 77 ASN A C 1
ATOM 529 O O . ASN A 1 77 ? -9.111 -13.110 -2.464 1.00 98.44 77 ASN A O 1
ATOM 533 N N . GLU A 1 78 ? -8.195 -11.724 -0.966 1.00 98.19 78 GLU A N 1
ATOM 534 C CA . GLU A 1 78 ? -9.039 -10.584 -1.293 1.00 98.19 78 GLU A CA 1
ATOM 535 C C . GLU A 1 78 ? -8.368 -9.611 -2.259 1.00 98.19 78 GLU A C 1
ATOM 537 O O . GLU A 1 78 ? -9.076 -8.899 -2.982 1.00 98.19 78 GLU A O 1
ATOM 542 N N . PHE A 1 79 ? -7.030 -9.613 -2.306 1.00 98.75 79 PHE A N 1
ATOM 543 C CA . PHE A 1 79 ? -6.260 -8.783 -3.222 1.00 98.75 79 PHE A CA 1
ATOM 544 C C . PHE A 1 79 ? -5.130 -9.507 -3.941 1.00 98.75 79 PHE A C 1
ATOM 546 O O . PHE A 1 79 ? -4.697 -10.577 -3.510 1.00 98.75 79 PHE A O 1
ATOM 553 N N . ALA A 1 80 ? -4.674 -8.908 -5.044 1.00 98.75 80 ALA A N 1
ATOM 554 C CA . ALA A 1 80 ? -3.472 -9.344 -5.734 1.00 98.75 80 ALA A CA 1
ATOM 555 C C . ALA A 1 80 ? -2.622 -8.192 -6.290 1.00 98.75 80 ALA A C 1
ATOM 557 O O . ALA A 1 80 ? -3.167 -7.282 -6.917 1.00 98.75 80 ALA A O 1
ATOM 558 N N . PHE A 1 81 ? -1.298 -8.258 -6.141 1.00 98.88 81 PHE A N 1
ATOM 559 C CA . PHE A 1 81 ? -0.367 -7.435 -6.922 1.00 98.88 81 PHE A CA 1
ATOM 560 C C . PHE A 1 81 ? 0.116 -8.205 -8.155 1.00 98.88 81 PHE A C 1
ATOM 562 O O . PHE A 1 81 ? 0.433 -9.387 -8.083 1.00 98.88 81 PHE A O 1
ATOM 569 N N . ILE A 1 82 ? 0.127 -7.559 -9.320 1.00 98.75 82 ILE A N 1
ATOM 570 C CA . ILE A 1 82 ? 0.394 -8.222 -10.603 1.00 98.75 82 ILE A CA 1
ATOM 571 C C . ILE A 1 82 ? 1.530 -7.499 -11.320 1.00 98.75 82 ILE A C 1
ATOM 573 O O . ILE A 1 82 ? 1.450 -6.294 -11.576 1.00 98.75 82 ILE A O 1
ATOM 577 N N . ARG A 1 83 ? 2.585 -8.236 -11.673 1.00 98.69 83 ARG A N 1
ATOM 578 C CA . ARG A 1 83 ? 3.762 -7.658 -12.326 1.00 98.69 83 ARG A CA 1
ATOM 579 C C . ARG A 1 83 ? 3.424 -7.143 -13.713 1.00 98.69 83 ARG A C 1
ATOM 581 O O . ARG A 1 83 ? 2.834 -7.870 -14.509 1.00 98.69 83 ARG A O 1
ATOM 588 N N . ILE A 1 84 ? 3.869 -5.933 -14.039 1.00 97.75 84 ILE A N 1
ATOM 589 C CA . ILE A 1 84 ? 3.732 -5.389 -15.400 1.00 97.75 84 ILE A CA 1
ATOM 590 C C . ILE A 1 84 ? 4.968 -5.678 -16.246 1.00 97.75 84 ILE A C 1
ATOM 592 O O . ILE A 1 84 ? 4.866 -5.981 -17.437 1.00 97.75 84 ILE A O 1
ATOM 596 N N . SER A 1 85 ? 6.147 -5.562 -15.638 1.00 97.00 85 SER A N 1
ATOM 597 C CA . SER A 1 85 ? 7.421 -5.804 -16.295 1.00 97.00 85 SER A CA 1
ATOM 598 C C . SER A 1 85 ? 8.574 -5.894 -15.306 1.00 97.00 85 SER A C 1
ATOM 600 O O . SER A 1 85 ? 8.466 -5.462 -14.156 1.00 97.00 85 SER A O 1
ATOM 602 N N . ASP A 1 86 ? 9.671 -6.449 -15.805 1.00 97.38 86 ASP A N 1
ATOM 603 C CA . ASP A 1 86 ? 11.000 -6.366 -15.230 1.00 97.38 86 ASP A CA 1
ATOM 604 C C . ASP A 1 86 ? 11.846 -5.383 -16.046 1.00 97.38 86 ASP A C 1
ATOM 606 O O . ASP A 1 86 ? 12.166 -5.601 -17.226 1.00 97.38 86 ASP A O 1
ATOM 610 N N . GLY A 1 87 ? 12.139 -4.247 -15.406 1.00 97.38 87 GLY A N 1
ATOM 611 C CA . GLY A 1 87 ? 12.757 -3.104 -16.050 1.00 97.38 87 GLY A CA 1
ATOM 612 C C . GLY A 1 87 ? 11.997 -2.668 -17.306 1.00 97.38 87 GLY A C 1
ATOM 613 O O . GLY A 1 87 ? 10.780 -2.791 -17.405 1.00 97.38 87 GLY A O 1
ATOM 614 N N . THR A 1 88 ? 12.726 -2.173 -18.300 1.00 95.94 88 THR A N 1
ATOM 615 C CA . THR A 1 88 ? 12.222 -1.886 -19.649 1.00 95.94 88 THR A CA 1
ATOM 616 C C . THR A 1 88 ? 12.358 -3.075 -20.602 1.00 95.94 88 THR A C 1
ATOM 618 O O . THR A 1 88 ? 11.806 -3.045 -21.703 1.00 95.94 88 THR A O 1
ATOM 621 N N . GLY A 1 89 ? 13.114 -4.105 -20.205 1.00 90.00 89 GLY A N 1
ATOM 622 C CA . GLY A 1 89 ? 13.553 -5.191 -21.082 1.00 90.00 89 GLY A CA 1
ATOM 623 C C . GLY A 1 89 ? 12.573 -6.356 -21.194 1.00 90.00 89 GLY A C 1
ATOM 624 O O . GLY A 1 89 ? 12.561 -7.027 -22.224 1.00 90.00 89 GLY A O 1
ATOM 625 N N . PHE A 1 90 ? 11.740 -6.589 -20.176 1.00 95.44 90 PHE A N 1
ATOM 626 C CA . PHE A 1 90 ? 10.869 -7.761 -20.135 1.00 95.44 90 PHE A CA 1
ATOM 627 C C . PHE A 1 90 ? 9.460 -7.401 -19.662 1.00 95.44 90 PHE A C 1
ATOM 629 O O . PHE A 1 90 ? 9.201 -7.253 -18.471 1.00 95.44 90 PHE A O 1
ATOM 636 N N . ARG A 1 91 ? 8.515 -7.274 -20.600 1.00 95.44 91 ARG A N 1
ATOM 637 C CA . ARG A 1 91 ? 7.089 -7.142 -20.264 1.00 95.44 91 ARG A CA 1
ATOM 638 C C . ARG A 1 91 ? 6.553 -8.481 -19.790 1.00 95.44 91 ARG A C 1
ATOM 640 O O . ARG A 1 91 ? 6.795 -9.489 -20.447 1.00 95.44 91 ARG A O 1
ATOM 647 N N . ASP A 1 92 ? 5.801 -8.479 -18.695 1.00 95.88 92 ASP A N 1
ATOM 648 C CA . ASP A 1 92 ? 5.254 -9.717 -18.161 1.00 95.88 92 ASP A CA 1
ATOM 649 C C . ASP A 1 92 ? 4.164 -10.265 -19.105 1.00 95.88 92 ASP A C 1
ATOM 651 O O . ASP A 1 92 ? 3.134 -9.610 -19.304 1.00 95.88 92 ASP A O 1
ATOM 655 N N . PRO A 1 93 ? 4.361 -11.447 -19.719 1.00 95.62 93 PRO A N 1
ATOM 656 C CA . PRO A 1 93 ? 3.415 -11.983 -20.692 1.00 95.62 93 PRO A CA 1
ATOM 657 C C . PRO A 1 93 ? 2.071 -12.393 -20.073 1.00 95.62 93 PRO A C 1
ATOM 659 O O . PRO A 1 93 ? 1.097 -12.534 -20.811 1.00 95.62 93 PRO A O 1
ATOM 662 N N . GLN A 1 94 ? 1.992 -12.580 -18.749 1.00 95.75 94 GLN A N 1
ATOM 663 C CA . GLN A 1 94 ? 0.746 -12.925 -18.060 1.00 95.75 94 GLN A CA 1
ATOM 664 C C . GLN A 1 94 ? -0.012 -11.697 -17.548 1.00 95.75 94 GLN A C 1
ATOM 666 O O . GLN A 1 94 ? -1.176 -11.840 -17.171 1.00 95.75 94 GLN A O 1
ATOM 671 N N . PHE A 1 95 ? 0.585 -10.495 -17.572 1.00 96.06 95 PHE A N 1
ATOM 672 C CA . PHE A 1 95 ? -0.017 -9.280 -17.009 1.00 96.06 95 PHE A CA 1
ATOM 673 C C . PHE A 1 95 ? -1.465 -9.077 -17.463 1.00 96.06 95 PHE A C 1
ATOM 675 O O . PHE A 1 95 ? -2.362 -8.988 -16.631 1.00 96.06 95 PHE A O 1
ATOM 682 N N . THR A 1 96 ? -1.722 -9.068 -18.774 1.00 93.81 96 THR A N 1
ATOM 683 C CA . THR A 1 96 ? -3.063 -8.806 -19.321 1.00 93.81 96 THR A CA 1
ATOM 684 C C . THR A 1 96 ? -4.102 -9.817 -18.829 1.00 93.81 96 THR A C 1
ATOM 686 O O . THR A 1 96 ? -5.207 -9.430 -18.445 1.00 93.81 96 THR A O 1
ATOM 689 N N . ALA A 1 97 ? -3.753 -11.108 -18.823 1.00 92.44 97 ALA A N 1
ATOM 690 C CA . ALA A 1 97 ? -4.652 -12.178 -18.397 1.00 92.44 97 ALA A CA 1
ATOM 691 C C . ALA A 1 97 ? -4.906 -12.124 -16.885 1.00 92.44 97 ALA A C 1
ATOM 693 O O . ALA A 1 97 ? -6.056 -12.192 -16.449 1.00 92.44 97 ALA A O 1
ATOM 694 N N . ASN A 1 98 ? -3.849 -11.929 -16.096 1.00 97.62 98 ASN A N 1
ATOM 695 C CA . ASN A 1 98 ? -3.926 -11.831 -14.643 1.00 97.62 98 ASN A CA 1
ATOM 696 C C . ASN A 1 98 ? -4.700 -10.593 -14.196 1.00 97.62 98 ASN A C 1
ATOM 698 O O . ASN A 1 98 ? -5.589 -10.689 -13.352 1.00 97.62 98 ASN A O 1
ATOM 702 N N . TRP A 1 99 ? -4.430 -9.446 -14.818 1.00 95.75 99 TRP A N 1
ATOM 703 C CA . TRP A 1 99 ? -5.115 -8.192 -14.535 1.00 95.75 99 TRP A CA 1
ATOM 704 C C . TRP A 1 99 ? -6.621 -8.345 -14.747 1.00 95.75 99 TRP A C 1
ATOM 706 O O . TRP A 1 99 ? -7.410 -8.069 -13.840 1.00 95.75 99 TRP A O 1
ATOM 716 N N . ALA A 1 100 ? -7.036 -8.834 -15.919 1.00 90.75 100 ALA A N 1
ATOM 717 C CA . ALA A 1 100 ? -8.446 -9.052 -16.232 1.00 90.75 100 ALA A CA 1
ATOM 718 C C . ALA A 1 100 ? -9.093 -10.115 -15.326 1.00 90.75 100 ALA A C 1
ATOM 720 O O . ALA A 1 100 ? -10.197 -9.897 -14.822 1.00 90.75 100 ALA A O 1
ATOM 721 N N . GLY A 1 101 ? -8.402 -11.232 -15.087 1.00 94.00 101 GLY A N 1
ATOM 722 C CA . GLY A 1 101 ? -8.895 -12.342 -14.274 1.00 94.00 101 GLY A CA 1
ATOM 723 C C . GLY A 1 101 ? -9.151 -11.957 -12.817 1.00 94.00 101 GLY A C 1
ATOM 724 O O . GLY A 1 101 ? -10.233 -12.232 -12.299 1.00 94.00 101 GLY A O 1
ATOM 725 N N . ALA A 1 102 ? -8.219 -11.238 -12.184 1.00 96.75 102 ALA A N 1
ATOM 726 C CA . ALA A 1 102 ? -8.380 -10.759 -10.811 1.00 96.75 102 ALA A CA 1
ATOM 727 C C . ALA A 1 102 ? -9.599 -9.829 -10.664 1.00 96.75 102 ALA A C 1
ATOM 729 O O . ALA A 1 102 ? -10.404 -9.992 -9.743 1.00 96.75 102 ALA A O 1
ATOM 730 N N . ARG A 1 103 ? -9.806 -8.902 -11.617 1.00 92.44 103 ARG A N 1
ATOM 731 C CA . ARG A 1 103 ? -10.997 -8.030 -11.628 1.00 92.44 103 ARG A CA 1
ATOM 732 C C . ARG A 1 103 ? -12.283 -8.830 -11.808 1.00 92.44 103 ARG A C 1
ATOM 734 O O . ARG A 1 103 ? -13.253 -8.570 -11.102 1.00 92.44 103 ARG A O 1
ATOM 741 N N . ALA A 1 104 ? -12.303 -9.794 -12.728 1.00 92.50 104 ALA A N 1
ATOM 742 C CA . ALA A 1 104 ? -13.477 -10.633 -12.969 1.00 92.50 104 ALA A CA 1
ATOM 743 C C . ALA A 1 104 ? -13.859 -11.479 -11.740 1.00 92.50 104 ALA A C 1
ATOM 745 O O . ALA A 1 104 ? -15.040 -11.720 -11.508 1.00 92.50 104 ALA A O 1
ATOM 746 N N . ALA A 1 105 ? -12.878 -11.876 -10.925 1.00 95.25 105 ALA A N 1
ATOM 747 C CA . ALA A 1 105 ? -13.095 -12.570 -9.656 1.00 95.25 105 ALA A CA 1
ATOM 748 C C . ALA A 1 105 ? -13.488 -11.639 -8.487 1.00 95.25 105 ALA A C 1
ATOM 750 O O . ALA A 1 105 ? -13.698 -12.112 -7.371 1.00 95.25 105 ALA A O 1
ATOM 751 N N . GLY A 1 106 ? -13.585 -10.321 -8.708 1.00 92.19 106 GLY A N 1
ATOM 752 C CA . GLY A 1 106 ? -13.931 -9.349 -7.666 1.00 92.19 106 GLY A CA 1
ATOM 753 C C . GLY A 1 106 ? -12.824 -9.140 -6.627 1.00 92.19 106 GLY A C 1
ATOM 754 O O . GLY A 1 106 ? -13.113 -8.866 -5.457 1.00 92.19 106 GLY A O 1
ATOM 755 N N . MET A 1 107 ? -11.562 -9.321 -7.019 1.00 96.19 107 MET A N 1
ATOM 756 C CA . MET A 1 107 ? -10.410 -9.004 -6.173 1.00 96.19 107 MET A CA 1
ATOM 757 C C . MET A 1 107 ? -10.059 -7.519 -6.271 1.00 96.19 107 MET A C 1
ATOM 759 O O . MET A 1 107 ? -10.180 -6.912 -7.338 1.00 96.19 107 MET A O 1
ATOM 763 N N . VAL A 1 108 ? -9.586 -6.951 -5.160 1.00 97.75 108 VAL A N 1
ATOM 764 C CA . VAL A 1 108 ? -8.798 -5.714 -5.209 1.00 97.75 108 VAL A CA 1
ATOM 765 C C . VAL A 1 108 ? -7.481 -6.049 -5.908 1.00 97.75 108 VAL A C 1
ATOM 767 O O . VAL A 1 108 ? -6.927 -7.126 -5.706 1.00 97.75 108 VAL A O 1
ATOM 770 N N . ARG A 1 109 ? -6.971 -5.184 -6.775 1.00 96.88 109 ARG A N 1
ATOM 771 C CA . ARG A 1 109 ? -5.775 -5.510 -7.556 1.00 96.88 109 ARG A CA 1
ATOM 772 C C . ARG A 1 109 ? -4.845 -4.321 -7.667 1.00 96.88 109 ARG A C 1
ATOM 774 O O . ARG A 1 109 ? -5.294 -3.193 -7.794 1.00 96.88 109 ARG A O 1
ATOM 781 N N . GLY A 1 110 ? -3.550 -4.571 -7.636 1.00 97.50 110 GLY A N 1
ATOM 782 C CA . GLY A 1 110 ? -2.519 -3.570 -7.855 1.00 97.50 110 GLY A CA 1
ATOM 783 C C . GLY A 1 110 ? -1.541 -4.040 -8.912 1.00 97.50 110 GLY A C 1
ATOM 784 O O . GLY A 1 110 ? -1.492 -5.221 -9.259 1.00 97.50 110 GLY A O 1
ATOM 785 N N . ILE A 1 111 ? -0.758 -3.105 -9.423 1.00 98.00 111 ILE A N 1
ATOM 786 C CA . ILE A 1 111 ? 0.334 -3.412 -10.337 1.00 98.00 111 ILE A CA 1
ATOM 787 C C . ILE A 1 111 ? 1.669 -3.201 -9.638 1.00 98.00 111 ILE A C 1
ATOM 789 O O . ILE A 1 111 ? 1.782 -2.296 -8.809 1.00 98.00 111 ILE A O 1
ATOM 793 N N . TYR A 1 112 ? 2.683 -3.977 -10.009 1.00 98.69 112 TYR A N 1
ATOM 794 C CA . TYR A 1 112 ? 4.055 -3.698 -9.592 1.00 98.69 112 TYR A CA 1
ATOM 795 C C . TYR A 1 112 ? 5.038 -3.717 -10.761 1.00 98.69 112 TYR A C 1
ATOM 797 O O . TYR A 1 112 ? 4.861 -4.431 -11.755 1.00 98.69 112 TYR A O 1
ATOM 805 N N . GLN A 1 113 ? 6.070 -2.888 -10.635 1.00 98.56 113 GLN A N 1
ATOM 806 C CA . GLN A 1 113 ? 7.195 -2.791 -11.555 1.00 98.56 113 GLN A CA 1
ATOM 807 C C . GLN A 1 113 ? 8.454 -3.249 -10.839 1.00 98.56 113 GLN A C 1
ATOM 809 O O . GLN A 1 113 ? 8.922 -2.541 -9.946 1.00 98.56 113 GLN A O 1
ATOM 814 N N . PHE A 1 114 ? 9.045 -4.355 -11.293 1.00 98.44 114 PHE A N 1
ATOM 815 C CA . PHE A 1 114 ? 10.382 -4.724 -10.843 1.00 98.44 114 PHE A CA 1
ATOM 816 C C . PHE A 1 114 ? 11.369 -3.679 -11.380 1.00 98.44 114 PHE A C 1
ATOM 818 O O . PHE A 1 114 ? 11.516 -3.499 -12.599 1.00 98.44 114 PHE A O 1
ATOM 825 N N . PHE A 1 115 ? 11.983 -2.922 -10.473 1.00 98.50 115 PHE A N 1
ATOM 826 C CA . PHE A 1 115 ? 12.788 -1.756 -10.807 1.00 98.50 115 PHE A CA 1
ATOM 827 C C . PHE A 1 115 ? 14.238 -2.140 -11.092 1.00 98.50 115 PHE A C 1
ATOM 829 O O . PHE A 1 115 ? 14.949 -2.690 -10.252 1.00 98.50 115 PHE A O 1
ATOM 836 N N . ARG A 1 116 ? 14.719 -1.771 -12.281 1.00 98.12 116 ARG A N 1
ATOM 837 C CA . ARG A 1 116 ? 16.115 -1.944 -12.692 1.00 98.12 116 ARG A CA 1
ATOM 838 C C . ARG A 1 116 ? 16.823 -0.590 -12.668 1.00 98.12 116 ARG A C 1
ATOM 840 O O . ARG A 1 116 ? 16.660 0.203 -13.600 1.00 98.12 116 ARG A O 1
ATOM 847 N N . PRO A 1 117 ? 17.651 -0.287 -11.652 1.00 96.94 117 PRO A N 1
ATOM 848 C CA . PRO A 1 117 ? 18.194 1.062 -11.469 1.00 96.94 117 PRO A CA 1
ATOM 849 C C . PRO A 1 117 ? 19.265 1.453 -12.504 1.00 96.94 117 PRO A C 1
ATOM 851 O O . PRO A 1 117 ? 19.577 2.640 -12.664 1.00 96.94 117 PRO A O 1
ATOM 854 N N . THR A 1 118 ? 19.833 0.478 -13.219 1.00 96.69 118 THR A N 1
ATOM 855 C CA . THR A 1 118 ? 20.782 0.693 -14.327 1.00 96.69 118 THR A CA 1
ATOM 856 C C . THR A 1 118 ? 20.097 1.081 -15.635 1.00 96.69 118 THR A C 1
ATOM 858 O O . THR A 1 118 ? 20.766 1.551 -16.553 1.00 96.69 118 THR A O 1
ATOM 861 N N . GLN A 1 119 ? 18.779 0.904 -15.727 1.00 97.88 119 GLN A N 1
ATOM 862 C CA . GLN A 1 119 ? 17.988 1.232 -16.906 1.00 97.88 119 GLN A CA 1
ATOM 863 C C . GLN A 1 119 ? 17.370 2.631 -16.785 1.00 97.88 119 GLN A C 1
ATOM 865 O O . GLN A 1 119 ? 17.502 3.316 -15.764 1.00 97.88 119 GLN A O 1
ATOM 870 N N . ASP A 1 120 ? 16.709 3.075 -17.854 1.00 98.12 120 ASP A N 1
ATOM 871 C CA . ASP A 1 120 ? 16.061 4.381 -17.886 1.00 98.12 120 ASP A CA 1
ATOM 872 C C . ASP A 1 120 ? 14.906 4.435 -16.872 1.00 98.12 120 ASP A C 1
ATOM 874 O O . ASP A 1 120 ? 13.963 3.640 -16.914 1.00 98.12 120 ASP A O 1
ATOM 878 N N . VAL A 1 121 ? 15.019 5.355 -15.914 1.00 98.50 121 VAL A N 1
ATOM 879 C CA . VAL A 1 121 ? 14.059 5.511 -14.812 1.00 98.50 121 VAL A CA 1
ATOM 880 C C . VAL A 1 121 ? 12.733 6.071 -15.322 1.00 98.50 121 VAL A C 1
ATOM 882 O O . VAL A 1 121 ? 11.670 5.638 -14.877 1.00 98.50 121 VAL A O 1
ATOM 885 N N . ALA A 1 122 ? 12.788 7.013 -16.267 1.00 98.38 122 ALA A N 1
ATOM 886 C CA . ALA A 1 122 ? 11.602 7.655 -16.808 1.00 98.38 122 ALA A CA 1
ATOM 887 C C . ALA A 1 122 ? 10.781 6.675 -17.650 1.00 98.38 122 ALA A C 1
ATOM 889 O O . ALA A 1 122 ? 9.568 6.616 -17.486 1.00 98.38 122 ALA A O 1
ATOM 890 N N . ALA A 1 123 ? 11.436 5.848 -18.463 1.00 98.31 123 ALA A N 1
ATOM 891 C CA . ALA A 1 123 ? 10.802 4.818 -19.271 1.00 98.31 123 ALA A CA 1
ATOM 892 C C . ALA A 1 123 ? 10.104 3.757 -18.408 1.00 98.31 123 ALA A C 1
ATOM 894 O O . ALA A 1 123 ? 8.971 3.387 -18.705 1.00 98.31 123 ALA A O 1
ATOM 895 N N . GLN A 1 124 ? 10.733 3.307 -17.314 1.00 98.50 124 GLN A N 1
ATOM 896 C CA . GLN A 1 124 ? 10.094 2.384 -16.365 1.00 98.50 124 GLN A CA 1
ATOM 897 C C . GLN A 1 124 ? 8.857 3.009 -15.710 1.00 98.50 124 GLN A C 1
ATOM 899 O O . GLN A 1 124 ? 7.820 2.361 -15.611 1.00 98.50 124 GLN A O 1
ATOM 904 N N . ALA A 1 125 ? 8.936 4.273 -15.288 1.00 98.44 125 ALA A N 1
ATOM 905 C CA . ALA A 1 125 ? 7.787 4.985 -14.731 1.00 98.44 125 ALA A CA 1
ATOM 906 C C . ALA A 1 125 ? 6.678 5.200 -15.777 1.00 98.44 125 ALA A C 1
ATOM 908 O O . ALA A 1 125 ? 5.502 5.026 -15.473 1.00 98.44 125 ALA A O 1
ATOM 909 N N . ASP A 1 126 ? 7.028 5.513 -17.026 1.00 96.75 126 ASP A N 1
ATOM 910 C CA . ASP A 1 126 ? 6.063 5.715 -18.113 1.00 96.75 126 ASP A CA 1
ATOM 911 C C . ASP A 1 126 ? 5.322 4.428 -18.482 1.00 96.75 126 ASP A C 1
ATOM 913 O O . ASP A 1 126 ? 4.135 4.469 -18.807 1.00 96.75 126 ASP A O 1
ATOM 917 N N . MET A 1 127 ? 5.982 3.270 -18.374 1.00 95.12 127 MET A N 1
ATOM 918 C CA . MET A 1 127 ? 5.326 1.968 -18.525 1.00 95.12 127 MET A CA 1
ATOM 919 C C . MET A 1 127 ? 4.244 1.747 -17.464 1.00 95.12 127 MET A C 1
ATOM 921 O O . MET A 1 127 ? 3.179 1.222 -17.787 1.00 95.12 127 MET A O 1
ATOM 925 N N . VAL A 1 128 ? 4.493 2.186 -16.229 1.00 96.94 128 VAL A N 1
ATOM 926 C CA . VAL A 1 128 ? 3.547 2.093 -15.107 1.00 96.94 128 VAL A CA 1
ATOM 927 C C . VAL A 1 128 ? 2.397 3.066 -15.302 1.00 96.94 128 VAL A C 1
ATOM 929 O O . VAL A 1 128 ? 1.246 2.659 -15.222 1.00 96.94 128 VAL A O 1
ATOM 932 N N . ILE A 1 129 ? 2.691 4.328 -15.626 1.00 95.50 129 ILE A N 1
ATOM 933 C CA . ILE A 1 129 ? 1.678 5.359 -15.894 1.00 95.50 129 ILE A CA 1
ATOM 934 C C . ILE A 1 129 ? 0.727 4.888 -17.004 1.00 95.50 129 ILE A C 1
ATOM 936 O O . ILE A 1 129 ? -0.492 4.971 -16.857 1.00 95.50 129 ILE A O 1
ATOM 940 N N . ALA A 1 130 ? 1.273 4.324 -18.086 1.00 91.19 130 ALA A N 1
ATOM 941 C CA . ALA A 1 130 ? 0.474 3.769 -19.174 1.00 91.19 130 ALA A CA 1
ATOM 942 C C . ALA A 1 130 ? -0.367 2.552 -18.744 1.00 91.19 130 ALA A C 1
ATOM 944 O O . ALA A 1 130 ? -1.486 2.393 -19.228 1.00 91.19 130 ALA A O 1
ATOM 945 N N . ALA A 1 131 ? 0.151 1.701 -17.852 1.00 89.94 131 ALA A N 1
ATOM 946 C CA . ALA A 1 131 ? -0.569 0.536 -17.336 1.00 89.94 131 ALA A CA 1
ATOM 947 C C . ALA A 1 131 ? -1.690 0.912 -16.351 1.00 89.94 131 ALA A C 1
ATOM 949 O O . ALA A 1 131 ? -2.734 0.262 -16.357 1.00 89.94 131 ALA A O 1
ATOM 950 N N . VAL A 1 132 ? -1.492 1.958 -15.538 1.00 88.44 132 VAL A N 1
ATOM 951 C CA . VAL A 1 132 ? -2.528 2.511 -14.650 1.00 88.44 132 VAL A CA 1
ATOM 952 C C . VAL A 1 132 ? -3.670 3.110 -15.470 1.00 88.44 132 VAL A C 1
ATOM 954 O O . VAL A 1 132 ? -4.834 2.831 -15.193 1.00 88.44 132 VAL A O 1
ATOM 957 N N . GLY A 1 133 ? -3.356 3.915 -16.492 1.00 83.75 133 GLY A N 1
ATOM 958 C CA . GLY A 1 133 ? -4.371 4.608 -17.284 1.00 83.75 133 GLY A CA 1
ATOM 959 C C . GLY A 1 133 ? -5.284 5.466 -16.402 1.00 83.75 133 GLY A C 1
ATOM 960 O O . GLY A 1 133 ? -4.806 6.291 -15.627 1.00 83.75 133 GLY A O 1
ATOM 961 N N . THR A 1 134 ? -6.600 5.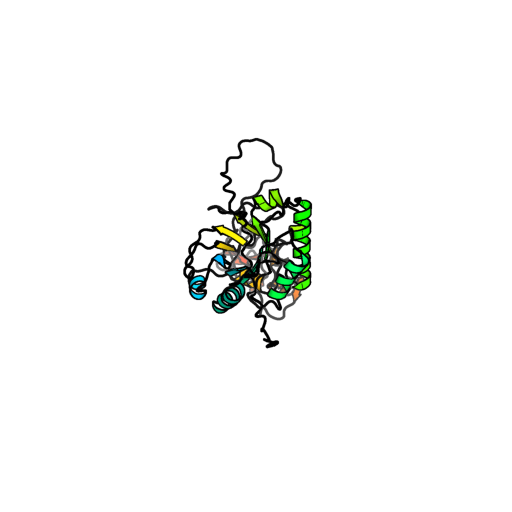275 -16.514 1.00 76.81 134 THR A N 1
ATOM 962 C CA . THR A 1 134 ? -7.570 5.844 -15.567 1.00 76.81 134 THR A CA 1
ATOM 963 C C . THR A 1 134 ? -7.819 4.836 -14.443 1.00 76.81 134 THR A C 1
ATOM 965 O O . THR A 1 134 ? -8.392 3.780 -14.731 1.00 76.81 134 THR A O 1
ATOM 968 N N . PRO A 1 135 ? -7.445 5.141 -13.185 1.00 75.88 135 PRO A N 1
ATOM 969 C CA . PRO A 1 135 ? -7.705 4.251 -12.060 1.00 75.88 135 PRO A CA 1
ATOM 970 C C . PRO A 1 135 ? -9.199 3.948 -11.945 1.00 75.88 135 PRO A C 1
ATOM 972 O O . PRO A 1 135 ? -10.028 4.861 -11.943 1.00 75.88 135 PRO A O 1
ATOM 975 N N . ALA A 1 136 ? -9.552 2.669 -11.859 1.00 73.88 136 ALA A N 1
ATOM 976 C CA . ALA A 1 136 ? -10.923 2.242 -11.622 1.00 73.88 136 ALA A CA 1
ATOM 977 C C . ALA A 1 136 ? -11.085 1.770 -10.169 1.00 73.88 136 ALA A C 1
ATOM 979 O O . ALA A 1 136 ? -10.115 1.310 -9.567 1.00 73.88 136 ALA A O 1
ATOM 980 N N . PRO A 1 137 ? -12.308 1.802 -9.604 1.00 76.12 137 PRO A N 1
ATOM 981 C CA . PRO A 1 137 ? -12.553 1.255 -8.276 1.00 76.12 137 PRO A CA 1
ATOM 982 C C . PRO A 1 137 ? -11.993 -0.166 -8.140 1.00 76.12 137 PRO A C 1
ATOM 984 O O . PRO A 1 137 ? -12.229 -1.029 -9.002 1.00 76.12 137 PRO A O 1
ATOM 987 N N . GLY A 1 138 ? -11.239 -0.382 -7.061 1.00 80.56 138 GLY A N 1
ATOM 988 C CA . GLY A 1 138 ? -10.553 -1.641 -6.787 1.00 80.56 138 GLY A CA 1
ATOM 989 C C . GLY A 1 138 ? -9.138 -1.743 -7.364 1.00 80.56 138 GLY A C 1
ATOM 990 O O . GLY A 1 138 ? -8.521 -2.788 -7.172 1.00 80.56 138 GLY A O 1
ATOM 991 N N . ASP A 1 139 ? -8.617 -0.698 -8.017 1.00 90.94 139 ASP A N 1
ATOM 992 C CA . ASP A 1 139 ? -7.210 -0.615 -8.419 1.00 90.94 139 ASP A CA 1
ATOM 993 C C . ASP A 1 139 ? -6.375 0.098 -7.331 1.00 90.94 139 ASP A C 1
ATOM 995 O O . ASP A 1 139 ? -6.607 1.258 -6.998 1.00 90.94 139 ASP A O 1
ATOM 999 N N . LEU A 1 140 ? -5.394 -0.600 -6.758 1.00 96.06 140 LEU A N 1
ATOM 1000 C CA . LEU A 1 140 ? -4.461 -0.060 -5.764 1.00 96.06 140 LEU A CA 1
ATOM 1001 C C . LEU A 1 140 ? -3.454 0.914 -6.398 1.00 96.06 140 LEU A C 1
ATOM 1003 O O . LEU A 1 140 ? -3.168 0.802 -7.597 1.00 96.06 140 LEU A O 1
ATOM 1007 N N . PRO A 1 141 ? -2.847 1.818 -5.600 1.00 96.06 141 PRO A N 1
ATOM 1008 C CA . PRO A 1 141 ? -1.700 2.593 -6.054 1.00 96.06 141 PRO A CA 1
ATOM 1009 C C . PRO A 1 141 ? -0.581 1.689 -6.603 1.00 96.06 141 PRO A C 1
ATOM 1011 O O . PRO A 1 141 ? -0.388 0.575 -6.106 1.00 96.06 141 PRO A O 1
ATOM 1014 N N . PRO A 1 142 ? 0.157 2.142 -7.632 1.00 97.38 142 PRO A N 1
ATOM 1015 C CA . PRO A 1 142 ? 1.201 1.335 -8.249 1.00 97.38 142 PRO A CA 1
ATOM 1016 C C . PRO A 1 142 ? 2.363 1.100 -7.282 1.00 97.38 142 PRO A C 1
ATOM 1018 O O . PRO A 1 142 ? 2.709 1.971 -6.483 1.00 97.38 142 PRO A O 1
ATOM 1021 N N . VAL A 1 143 ? 2.998 -0.061 -7.393 1.00 98.81 143 VAL A N 1
ATOM 1022 C CA . VAL A 1 143 ? 4.141 -0.443 -6.561 1.00 98.81 143 VAL A CA 1
ATOM 1023 C C . VAL A 1 143 ? 5.442 -0.309 -7.356 1.00 98.81 143 VAL A C 1
ATOM 1025 O O . VAL A 1 143 ? 5.536 -0.799 -8.487 1.00 98.81 143 VAL A O 1
ATOM 1028 N N . ILE A 1 144 ? 6.459 0.307 -6.750 1.00 98.75 144 ILE A N 1
ATOM 1029 C CA . ILE A 1 144 ? 7.856 0.101 -7.147 1.00 98.75 144 ILE A CA 1
ATOM 1030 C C . ILE A 1 144 ? 8.446 -1.056 -6.349 1.00 98.75 144 ILE A C 1
ATOM 1032 O O . ILE A 1 144 ? 8.435 -1.029 -5.122 1.00 98.75 144 ILE A O 1
ATOM 1036 N N . ASP A 1 145 ? 8.971 -2.053 -7.046 1.00 98.75 145 ASP A N 1
ATOM 1037 C CA . ASP A 1 145 ? 9.642 -3.203 -6.450 1.00 98.75 145 ASP A CA 1
ATOM 1038 C C . ASP A 1 145 ? 11.165 -2.984 -6.517 1.00 98.75 145 ASP A C 1
ATOM 1040 O O . ASP A 1 145 ? 11.750 -2.903 -7.601 1.00 98.75 145 ASP A O 1
ATOM 1044 N N . VAL A 1 146 ? 11.782 -2.764 -5.347 1.00 98.25 146 VAL A N 1
ATOM 1045 C CA . VAL A 1 146 ? 13.175 -2.324 -5.184 1.00 98.25 146 VAL A CA 1
ATOM 1046 C C . VAL A 1 146 ? 14.020 -3.433 -4.552 1.00 98.25 146 VAL A C 1
ATOM 1048 O O . VAL A 1 146 ? 14.195 -3.488 -3.337 1.00 98.25 146 VAL A O 1
ATOM 1051 N N . GLU A 1 147 ? 14.606 -4.282 -5.396 1.00 94.94 147 GLU A N 1
ATOM 1052 C CA . GLU A 1 147 ? 15.434 -5.421 -4.951 1.00 94.94 147 GLU A CA 1
ATOM 1053 C C . GLU A 1 147 ? 16.774 -5.545 -5.696 1.00 94.94 147 GLU A C 1
ATOM 1055 O O . GLU A 1 147 ? 17.616 -6.384 -5.374 1.00 94.94 147 GLU A O 1
ATOM 1060 N N . ALA A 1 148 ? 17.011 -4.686 -6.691 1.00 95.06 148 ALA A N 1
ATOM 1061 C CA . ALA A 1 148 ? 18.234 -4.675 -7.484 1.00 95.06 148 ALA A CA 1
ATOM 1062 C C . ALA A 1 148 ? 19.083 -3.439 -7.169 1.00 95.06 148 ALA A C 1
ATOM 1064 O O . ALA A 1 148 ? 18.597 -2.309 -7.188 1.00 95.06 148 ALA A O 1
ATOM 1065 N N . THR A 1 149 ? 20.381 -3.635 -6.925 1.00 93.50 149 THR A N 1
ATOM 1066 C CA . THR A 1 149 ? 21.304 -2.520 -6.642 1.00 93.50 149 THR A CA 1
ATOM 1067 C C . THR A 1 149 ? 21.848 -1.878 -7.912 1.00 93.50 149 THR A C 1
ATOM 1069 O O . THR A 1 149 ? 22.147 -0.685 -7.939 1.00 93.50 149 THR A O 1
ATOM 1072 N N . GLY A 1 150 ? 22.032 -2.674 -8.971 1.00 91.00 150 GLY A N 1
ATOM 1073 C CA . GLY A 1 150 ? 22.769 -2.242 -10.157 1.00 91.00 150 GLY A CA 1
ATOM 1074 C C . GLY A 1 150 ? 24.223 -1.857 -9.872 1.00 91.00 150 GLY A C 1
ATOM 1075 O O . GLY A 1 150 ? 24.791 -1.073 -10.628 1.00 91.00 150 GLY A O 1
ATOM 1076 N N . SER A 1 151 ? 24.785 -2.328 -8.749 1.00 92.81 151 SER A N 1
ATOM 1077 C CA . SER A 1 151 ? 26.093 -1.907 -8.223 1.00 92.81 151 SER A CA 1
ATOM 1078 C C . SER A 1 151 ? 26.221 -0.391 -8.001 1.00 92.81 151 SER A C 1
ATOM 1080 O O . SER A 1 151 ? 27.323 0.157 -8.032 1.00 92.81 151 SER A O 1
ATOM 1082 N N . LEU A 1 152 ? 25.101 0.303 -7.790 1.00 94.75 152 LEU A N 1
ATOM 1083 C CA . LEU A 1 152 ? 25.078 1.730 -7.488 1.00 94.75 152 LEU A CA 1
ATOM 1084 C C . LEU A 1 152 ? 25.338 1.987 -6.001 1.00 94.75 152 LEU A C 1
ATOM 1086 O O . LEU A 1 152 ? 25.079 1.135 -5.154 1.00 94.75 152 LEU A O 1
ATOM 1090 N N . SER A 1 153 ? 25.805 3.196 -5.676 1.00 96.75 153 SER A N 1
ATOM 1091 C CA . SER A 1 153 ? 25.865 3.634 -4.278 1.00 96.75 153 SER A CA 1
ATOM 1092 C C . SER A 1 153 ? 24.450 3.762 -3.686 1.00 96.75 153 SER A C 1
ATOM 1094 O O . SER A 1 153 ? 23.532 4.123 -4.436 1.00 96.75 153 SER A O 1
ATOM 1096 N N . PRO A 1 154 ? 24.265 3.581 -2.363 1.00 95.56 154 PRO A N 1
ATOM 1097 C CA . PRO A 1 154 ? 22.956 3.741 -1.728 1.00 95.56 154 PRO A CA 1
ATOM 1098 C C . PRO A 1 154 ? 22.283 5.082 -2.030 1.00 95.56 154 PRO A C 1
ATOM 1100 O O . PRO A 1 154 ? 21.120 5.124 -2.423 1.00 95.56 154 PRO A O 1
ATOM 1103 N N . ALA A 1 155 ? 23.038 6.185 -1.981 1.00 95.88 155 ALA A N 1
ATOM 1104 C CA . ALA A 1 155 ? 22.521 7.516 -2.299 1.00 95.88 155 ALA A CA 1
ATOM 1105 C C . ALA A 1 155 ? 22.050 7.640 -3.762 1.00 95.88 155 ALA A C 1
ATOM 1107 O O . ALA A 1 155 ? 21.025 8.262 -4.046 1.00 95.88 155 ALA A O 1
ATOM 1108 N N . THR A 1 156 ? 22.779 7.035 -4.706 1.00 97.56 156 THR A N 1
ATOM 1109 C CA . THR A 1 156 ? 22.389 7.024 -6.123 1.00 97.56 156 THR A CA 1
ATOM 1110 C C . THR A 1 156 ? 21.152 6.158 -6.354 1.00 97.56 156 THR A C 1
ATOM 1112 O O . THR A 1 156 ? 20.267 6.561 -7.110 1.00 97.56 156 THR A O 1
ATOM 1115 N N . LEU A 1 157 ? 21.074 4.994 -5.704 1.00 97.88 157 LEU A N 1
ATOM 1116 C CA . LEU A 1 157 ? 19.917 4.107 -5.782 1.00 97.88 157 LEU A CA 1
ATOM 1117 C C . LEU A 1 157 ? 18.668 4.793 -5.217 1.00 97.88 157 LEU A C 1
ATOM 1119 O O . LEU A 1 157 ? 17.676 4.916 -5.931 1.00 97.88 157 LEU A O 1
ATOM 1123 N N . ALA A 1 158 ? 18.751 5.344 -4.004 1.00 97.69 158 ALA A N 1
ATOM 1124 C CA . ALA A 1 158 ? 17.676 6.106 -3.370 1.00 97.69 158 ALA A CA 1
ATOM 1125 C C . ALA A 1 158 ? 17.171 7.261 -4.251 1.00 97.69 158 ALA A C 1
ATOM 1127 O O . ALA A 1 158 ? 15.965 7.435 -4.415 1.00 97.69 158 ALA A O 1
ATOM 1128 N N . SER A 1 159 ? 18.084 8.024 -4.864 1.00 98.06 159 SER A N 1
ATOM 1129 C CA . SER A 1 159 ? 17.734 9.123 -5.775 1.00 98.06 159 SER A CA 1
ATOM 1130 C C . SER A 1 159 ? 16.974 8.635 -7.016 1.00 98.06 159 SER A C 1
ATOM 1132 O O . SER A 1 159 ? 15.965 9.223 -7.404 1.00 98.06 159 SER A O 1
ATOM 1134 N N . LYS A 1 160 ? 17.398 7.514 -7.611 1.00 98.62 160 LYS A N 1
ATOM 1135 C CA . LYS A 1 160 ? 16.719 6.911 -8.769 1.00 98.62 160 LYS A CA 1
ATOM 1136 C C . LYS A 1 160 ? 15.341 6.352 -8.420 1.00 98.62 160 LYS A C 1
ATOM 1138 O O . LYS A 1 160 ? 14.405 6.563 -9.187 1.00 98.62 160 LYS A O 1
ATOM 1143 N N . VAL A 1 161 ? 15.207 5.693 -7.269 1.00 98.62 161 VAL A N 1
ATOM 1144 C CA . VAL A 1 161 ? 13.912 5.226 -6.752 1.00 98.62 161 VAL A CA 1
ATOM 1145 C C . VAL A 1 161 ? 12.987 6.428 -6.532 1.00 98.62 161 VAL A C 1
ATOM 1147 O O . VAL A 1 161 ? 11.865 6.434 -7.027 1.00 98.62 161 VAL A O 1
ATOM 1150 N N . ARG A 1 162 ? 13.467 7.499 -5.886 1.00 98.44 162 ARG A N 1
ATOM 1151 C CA . ARG A 1 162 ? 12.682 8.722 -5.644 1.00 98.44 162 ARG A CA 1
ATOM 1152 C C . ARG A 1 162 ? 12.202 9.358 -6.949 1.00 98.44 162 ARG A C 1
ATOM 1154 O O . ARG A 1 162 ? 11.023 9.672 -7.068 1.00 98.44 162 ARG A O 1
ATOM 1161 N N . ALA A 1 163 ? 13.086 9.469 -7.942 1.00 98.31 163 ALA A N 1
ATOM 1162 C CA . ALA A 1 163 ? 12.749 10.006 -9.258 1.00 98.31 163 ALA A CA 1
ATOM 1163 C C . ALA A 1 163 ? 11.662 9.186 -9.975 1.00 98.31 163 ALA A C 1
ATOM 1165 O O . ALA A 1 163 ? 10.792 9.763 -10.630 1.00 98.31 163 ALA A O 1
ATOM 1166 N N . TRP A 1 164 ? 11.678 7.855 -9.836 1.00 98.75 164 TRP A N 1
ATOM 1167 C CA . TRP A 1 164 ? 10.599 7.005 -10.342 1.00 98.75 164 TRP A CA 1
ATOM 1168 C C . TRP A 1 164 ? 9.280 7.308 -9.623 1.00 98.75 164 TRP A C 1
ATOM 1170 O O . TRP A 1 164 ? 8.269 7.557 -10.279 1.00 98.75 164 TRP A O 1
ATOM 1180 N N . VAL A 1 165 ? 9.297 7.349 -8.284 1.00 98.56 165 VAL A N 1
ATOM 1181 C CA . VAL A 1 165 ? 8.086 7.551 -7.470 1.00 98.56 165 VAL A CA 1
ATOM 1182 C C . VAL A 1 165 ? 7.459 8.915 -7.761 1.00 98.56 165 VAL A C 1
ATOM 1184 O O . VAL A 1 165 ? 6.250 9.002 -7.964 1.00 98.56 165 VAL A O 1
ATOM 1187 N N . ASP A 1 166 ? 8.270 9.969 -7.864 1.00 97.50 166 ASP A N 1
ATOM 1188 C CA . ASP A 1 166 ? 7.799 11.319 -8.198 1.00 97.50 166 ASP A CA 1
ATOM 1189 C C . ASP A 1 166 ? 7.161 11.377 -9.583 1.00 97.50 166 ASP A C 1
ATOM 1191 O O . ASP A 1 166 ? 6.109 11.994 -9.762 1.00 97.50 166 ASP A O 1
ATOM 1195 N N . ARG A 1 167 ? 7.765 10.705 -10.569 1.00 98.00 167 ARG A N 1
ATOM 1196 C CA . ARG A 1 167 ? 7.234 10.671 -11.931 1.00 98.00 167 ARG A CA 1
ATOM 1197 C C . ARG A 1 167 ? 5.903 9.930 -11.999 1.00 98.00 167 ARG A C 1
ATOM 1199 O O . ARG A 1 167 ? 4.974 10.431 -12.628 1.00 98.00 167 ARG A O 1
ATOM 1206 N N . VAL A 1 168 ? 5.788 8.776 -11.341 1.00 97.19 168 VAL A N 1
ATOM 1207 C CA . VAL A 1 168 ? 4.532 8.013 -11.304 1.00 97.19 168 VAL A CA 1
ATOM 1208 C C . VAL A 1 168 ? 3.445 8.789 -10.564 1.00 97.19 168 VAL A C 1
ATOM 1210 O O . VAL A 1 168 ? 2.328 8.883 -11.078 1.00 97.19 168 VAL A O 1
ATOM 1213 N N . LYS A 1 169 ? 3.768 9.426 -9.431 1.00 94.62 169 LYS A N 1
ATOM 1214 C CA . LYS A 1 169 ? 2.830 10.306 -8.721 1.00 94.62 169 LYS A CA 1
ATOM 1215 C C . LYS A 1 169 ? 2.346 11.447 -9.610 1.00 94.62 169 LYS A C 1
ATOM 1217 O O . LYS A 1 169 ? 1.146 11.678 -9.708 1.00 94.62 169 LYS A O 1
ATOM 1222 N N . ALA A 1 170 ? 3.255 12.125 -10.308 1.00 93.38 170 ALA A N 1
ATOM 1223 C CA . ALA A 1 170 ? 2.900 13.212 -11.217 1.00 93.38 170 ALA A CA 1
ATOM 1224 C C . ALA A 1 170 ? 2.031 12.744 -12.400 1.00 93.38 170 ALA A C 1
ATOM 1226 O O . ALA A 1 170 ? 1.144 13.476 -12.830 1.00 93.38 170 ALA A O 1
ATOM 1227 N N . GLY A 1 171 ? 2.276 11.540 -12.927 1.00 89.69 171 GLY A N 1
ATOM 1228 C CA . GLY A 1 171 ? 1.545 10.999 -14.075 1.00 89.69 171 GLY A CA 1
ATOM 1229 C C . GLY A 1 171 ? 0.185 10.381 -13.743 1.00 89.69 171 GLY A C 1
ATOM 1230 O O . GLY A 1 171 ? -0.679 10.336 -14.613 1.00 89.69 171 GLY A O 1
ATOM 1231 N N . THR A 1 172 ? -0.013 9.902 -12.513 1.00 88.25 172 THR A N 1
ATOM 1232 C CA . THR A 1 172 ? -1.225 9.154 -12.117 1.00 88.25 172 THR A CA 1
ATOM 1233 C C . THR A 1 172 ? -2.054 9.842 -11.036 1.00 88.25 172 THR A C 1
ATOM 1235 O O . THR A 1 172 ? -3.220 9.504 -10.858 1.00 88.25 172 THR A O 1
ATOM 1238 N N . GLY A 1 173 ? -1.466 10.783 -10.292 1.00 88.75 173 GLY A N 1
ATOM 1239 C CA . GLY A 1 173 ? -2.057 11.356 -9.083 1.00 88.75 173 GLY A CA 1
ATOM 1240 C C . GLY A 1 173 ? -2.047 10.418 -7.870 1.00 88.75 173 GLY A C 1
ATOM 1241 O O . GLY A 1 173 ? -2.499 10.820 -6.804 1.00 88.75 173 GLY A O 1
ATOM 1242 N N . LEU A 1 174 ? -1.532 9.192 -8.007 1.00 88.44 174 LEU A N 1
ATOM 1243 C CA . LEU A 1 174 ? -1.500 8.188 -6.946 1.00 88.44 174 LEU A CA 1
ATOM 1244 C C . LEU A 1 174 ? -0.126 8.157 -6.282 1.00 88.44 174 LEU A C 1
ATOM 1246 O O . LEU A 1 174 ? 0.891 8.173 -6.972 1.00 88.44 174 LEU A O 1
ATOM 1250 N N . ASP A 1 175 ? -0.096 8.059 -4.955 1.00 93.25 175 ASP A N 1
ATOM 1251 C CA . ASP A 1 175 ? 1.133 7.854 -4.191 1.00 93.25 175 ASP A CA 1
ATOM 1252 C C . ASP A 1 175 ? 1.634 6.408 -4.332 1.00 93.25 175 ASP A C 1
ATOM 1254 O O . ASP A 1 175 ? 0.970 5.493 -3.838 1.00 93.25 175 ASP A O 1
ATOM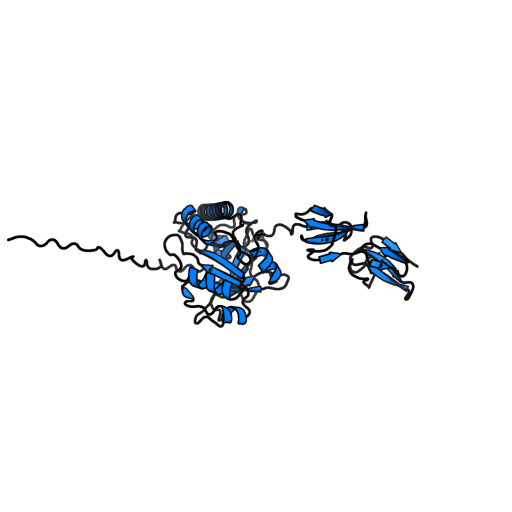 1258 N N . PRO A 1 176 ? 2.788 6.162 -4.987 1.00 97.38 176 PRO A N 1
ATOM 1259 C CA . PRO A 1 176 ? 3.259 4.800 -5.178 1.00 97.38 176 PRO A CA 1
ATOM 1260 C C . PRO A 1 176 ? 3.666 4.130 -3.865 1.00 97.38 176 PRO A C 1
ATOM 1262 O O . PRO A 1 176 ? 4.230 4.761 -2.963 1.00 97.38 176 PRO A O 1
ATOM 1265 N N . ILE A 1 177 ? 3.419 2.828 -3.796 1.00 98.56 177 ILE A N 1
ATOM 1266 C CA . ILE A 1 177 ? 3.837 1.946 -2.705 1.00 98.56 177 ILE A CA 1
ATOM 1267 C C . ILE A 1 177 ? 5.275 1.495 -2.985 1.00 98.56 177 ILE A C 1
ATOM 1269 O O . ILE A 1 177 ? 5.630 1.225 -4.132 1.00 98.56 177 ILE A O 1
ATOM 1273 N N . VAL A 1 178 ? 6.108 1.403 -1.952 1.00 98.69 178 VAL A N 1
ATOM 1274 C CA . VAL A 1 178 ? 7.473 0.874 -2.055 1.00 98.69 178 VAL A CA 1
ATOM 1275 C C . VAL A 1 178 ? 7.491 -0.551 -1.529 1.00 98.69 178 VAL A C 1
ATOM 1277 O O . VAL A 1 178 ? 7.237 -0.770 -0.345 1.00 98.69 178 VAL A O 1
ATOM 1280 N N . TYR A 1 179 ? 7.815 -1.502 -2.401 1.00 98.56 179 TYR A N 1
ATOM 1281 C CA . TYR A 1 179 ? 8.147 -2.865 -2.018 1.00 98.56 179 TYR A CA 1
ATOM 1282 C C . TYR A 1 179 ? 9.660 -3.042 -1.887 1.00 98.56 179 TYR A C 1
ATOM 1284 O O . TYR A 1 179 ? 10.424 -2.596 -2.746 1.00 98.56 179 TYR A O 1
ATOM 1292 N N . THR A 1 180 ? 10.093 -3.661 -0.788 1.00 97.88 180 THR A N 1
ATOM 1293 C CA . THR A 1 180 ? 11.504 -3.972 -0.522 1.00 97.88 180 THR A CA 1
ATOM 1294 C C . THR A 1 180 ? 11.636 -4.968 0.629 1.00 97.88 180 THR A C 1
ATOM 1296 O O . THR A 1 180 ? 10.833 -4.986 1.567 1.00 97.88 180 THR A O 1
ATOM 1299 N N . GLY A 1 181 ? 12.724 -5.737 0.639 1.00 94.50 181 GLY A N 1
ATOM 1300 C CA . GLY A 1 181 ? 13.155 -6.454 1.839 1.00 94.50 181 GLY A CA 1
ATOM 1301 C C . GLY A 1 181 ? 13.759 -5.515 2.886 1.00 94.50 181 GLY A C 1
ATOM 1302 O O . GLY A 1 181 ? 14.421 -4.528 2.545 1.00 94.50 181 GLY A O 1
ATOM 1303 N N . LYS A 1 182 ? 13.585 -5.857 4.171 1.00 88.06 182 LYS A N 1
ATOM 1304 C CA . LYS A 1 182 ? 14.124 -5.105 5.324 1.00 88.06 182 LYS A CA 1
ATOM 1305 C C . LYS A 1 182 ? 15.616 -4.789 5.171 1.00 88.06 182 LYS A C 1
ATOM 1307 O O . LYS A 1 182 ? 16.028 -3.629 5.235 1.00 88.06 182 LYS A O 1
ATOM 1312 N N . TYR A 1 183 ? 16.419 -5.838 4.986 1.00 88.75 183 TYR A N 1
ATOM 1313 C CA . TYR A 1 183 ? 17.876 -5.738 4.910 1.00 88.75 183 TYR A CA 1
ATOM 1314 C C . TYR A 1 183 ? 18.325 -5.034 3.633 1.00 88.75 183 TYR A C 1
ATOM 1316 O O . TYR A 1 183 ? 19.233 -4.212 3.678 1.00 88.75 183 TYR A O 1
ATOM 1324 N N . PHE A 1 184 ? 17.636 -5.279 2.515 1.00 94.44 184 PHE A N 1
ATOM 1325 C CA . PHE A 1 184 ? 17.932 -4.599 1.261 1.00 94.44 184 PHE A CA 1
ATOM 1326 C C . PHE A 1 184 ? 17.782 -3.081 1.404 1.00 94.44 184 PHE A C 1
ATOM 1328 O O . PHE A 1 184 ? 18.703 -2.333 1.082 1.00 94.44 184 PHE A O 1
ATOM 1335 N N . TRP A 1 185 ? 16.664 -2.611 1.960 1.00 95.12 185 TRP A N 1
ATOM 1336 C CA . TRP A 1 185 ? 16.439 -1.176 2.120 1.00 95.12 185 TRP A CA 1
ATOM 1337 C C . TRP A 1 185 ? 17.464 -0.523 3.052 1.00 95.12 185 TRP A C 1
ATOM 1339 O O . TRP A 1 185 ? 18.030 0.523 2.731 1.00 95.12 185 TRP A O 1
ATOM 1349 N N . ARG A 1 186 ? 17.740 -1.163 4.195 1.00 91.75 186 ARG A N 1
ATOM 1350 C CA . ARG A 1 186 ? 18.715 -0.669 5.173 1.00 91.75 186 ARG A CA 1
ATOM 1351 C C . ARG A 1 186 ? 20.123 -0.611 4.577 1.00 91.75 186 ARG A C 1
ATOM 1353 O O . ARG A 1 186 ? 20.766 0.431 4.645 1.00 91.75 186 ARG A O 1
ATOM 1360 N N . ASP A 1 187 ? 20.573 -1.708 3.973 1.00 91.44 187 ASP A N 1
ATOM 1361 C CA . ASP A 1 187 ? 21.982 -1.901 3.616 1.00 91.44 187 ASP A CA 1
ATOM 1362 C C . ASP A 1 187 ? 22.319 -1.384 2.214 1.00 91.44 187 ASP A C 1
ATOM 1364 O O . ASP A 1 187 ? 23.437 -0.932 1.977 1.00 91.44 187 ASP A O 1
ATOM 1368 N N . GLN A 1 188 ? 21.369 -1.449 1.275 1.00 94.94 188 GLN A N 1
ATOM 1369 C CA . GLN A 1 188 ? 21.598 -1.115 -0.136 1.00 94.94 188 GLN A CA 1
ATOM 1370 C C . GLN A 1 188 ? 20.981 0.221 -0.550 1.00 94.94 188 GLN A C 1
ATOM 1372 O O . GLN A 1 188 ? 21.509 0.864 -1.453 1.00 94.94 188 GLN A O 1
ATOM 1377 N N . VAL A 1 189 ? 19.894 0.665 0.093 1.00 94.75 189 VAL A N 1
ATOM 1378 C CA . VAL A 1 189 ? 19.244 1.962 -0.199 1.00 94.75 189 VAL A CA 1
ATOM 1379 C C . VAL A 1 189 ? 19.616 3.026 0.841 1.00 94.75 189 VAL A C 1
ATOM 1381 O O . VAL A 1 189 ? 19.690 4.210 0.516 1.00 94.75 189 VAL A O 1
ATOM 1384 N N . GLY A 1 190 ? 19.928 2.613 2.073 1.00 91.25 190 GLY A N 1
ATOM 1385 C CA . GLY A 1 190 ? 20.428 3.486 3.138 1.00 91.25 190 GLY A CA 1
ATOM 1386 C C . GLY A 1 190 ? 19.343 4.164 3.979 1.00 91.25 190 GLY A C 1
ATOM 1387 O O . GLY A 1 190 ? 19.633 5.159 4.637 1.00 91.25 190 GLY A O 1
ATOM 1388 N N . GLY A 1 191 ? 18.098 3.672 3.952 1.00 91.88 191 GLY A N 1
ATOM 1389 C CA . GLY A 1 191 ? 17.010 4.182 4.804 1.00 91.88 191 GLY A CA 1
ATOM 1390 C C . GLY A 1 191 ? 16.641 5.673 4.647 1.00 91.88 191 GLY A C 1
ATOM 1391 O O . GLY A 1 191 ? 16.450 6.345 5.662 1.00 91.88 191 GLY A O 1
ATOM 1392 N N . PRO A 1 192 ? 16.550 6.241 3.428 1.00 91.50 192 PRO A N 1
ATOM 1393 C CA . PRO A 1 192 ? 16.304 7.672 3.226 1.00 91.50 192 PRO A CA 1
ATOM 1394 C C . PRO A 1 192 ? 14.947 8.142 3.783 1.00 91.50 192 PRO A C 1
ATOM 1396 O O . PRO A 1 192 ? 13.896 7.617 3.421 1.00 91.50 192 PRO A O 1
ATOM 1399 N N . THR A 1 193 ? 14.950 9.215 4.581 1.00 91.19 193 THR A N 1
ATOM 1400 C CA . THR A 1 193 ? 13.737 9.801 5.195 1.00 91.19 193 THR A CA 1
ATOM 1401 C C . THR A 1 193 ? 12.727 10.369 4.202 1.00 91.19 193 THR A C 1
ATOM 1403 O O . THR A 1 193 ? 11.549 10.495 4.529 1.00 91.19 193 THR A O 1
ATOM 1406 N N . SER A 1 194 ? 13.145 10.642 2.964 1.00 89.62 194 SER A N 1
ATOM 1407 C CA . SER A 1 194 ? 12.285 11.133 1.879 1.00 89.62 194 SER A CA 1
ATOM 1408 C C . SER A 1 194 ? 11.198 10.146 1.424 1.00 89.62 194 SER A C 1
ATOM 1410 O O . SER A 1 194 ? 10.382 10.499 0.574 1.00 89.62 194 SER A O 1
ATOM 1412 N N . PHE A 1 195 ? 11.169 8.931 1.975 1.00 94.81 195 PHE A N 1
ATOM 1413 C CA . PHE A 1 195 ? 10.152 7.912 1.701 1.00 94.81 195 PHE A CA 1
ATOM 1414 C C . PHE A 1 195 ? 9.156 7.707 2.848 1.00 94.81 195 PHE A C 1
ATOM 1416 O O . PHE A 1 195 ? 8.265 6.876 2.718 1.00 94.81 195 PHE A O 1
ATOM 1423 N N . ALA A 1 196 ? 9.248 8.477 3.940 1.00 90.12 196 ALA A N 1
ATOM 1424 C CA . ALA A 1 196 ? 8.344 8.344 5.090 1.00 90.12 196 ALA A CA 1
ATOM 1425 C C . ALA A 1 196 ? 6.856 8.506 4.719 1.00 90.12 196 ALA A C 1
ATOM 1427 O O . ALA A 1 196 ? 5.990 7.901 5.340 1.00 90.12 196 ALA A O 1
ATOM 1428 N N . GLY A 1 197 ? 6.562 9.301 3.683 1.00 89.06 197 GLY A N 1
ATOM 1429 C CA . GLY A 1 197 ? 5.204 9.499 3.170 1.00 89.06 197 GLY A CA 1
ATOM 1430 C C . GLY A 1 197 ? 4.713 8.430 2.188 1.00 89.06 197 GLY A C 1
ATOM 1431 O O . GLY A 1 197 ? 3.574 8.521 1.749 1.00 89.06 197 GLY A O 1
ATOM 1432 N N . ASN A 1 198 ? 5.546 7.457 1.807 1.00 94.94 198 ASN A N 1
ATOM 1433 C CA . ASN A 1 198 ? 5.155 6.357 0.924 1.00 94.94 198 ASN A CA 1
ATOM 1434 C C . ASN A 1 198 ? 4.700 5.143 1.735 1.00 94.94 198 ASN A C 1
ATOM 1436 O O . ASN A 1 198 ? 5.212 4.890 2.823 1.00 94.94 198 ASN A O 1
ATOM 1440 N N . ALA A 1 199 ? 3.787 4.343 1.187 1.00 96.50 199 ALA A N 1
ATOM 1441 C CA . ALA A 1 199 ? 3.347 3.120 1.843 1.00 96.50 199 ALA A CA 1
ATOM 1442 C C . ALA A 1 199 ? 4.434 2.059 1.693 1.00 96.50 199 ALA A C 1
ATOM 1444 O O . ALA A 1 199 ? 4.993 1.900 0.608 1.00 96.50 199 ALA A O 1
ATOM 1445 N N . LEU A 1 200 ? 4.690 1.310 2.761 1.00 97.81 200 LEU A N 1
ATOM 1446 C CA . LEU A 1 200 ? 5.633 0.201 2.739 1.00 97.81 200 LEU A CA 1
ATOM 1447 C C . LEU A 1 200 ? 4.906 -1.122 2.486 1.00 97.81 200 LEU A C 1
ATOM 1449 O O . LEU A 1 200 ? 3.989 -1.485 3.227 1.00 97.81 200 LEU A O 1
ATOM 1453 N N . TRP A 1 201 ? 5.368 -1.857 1.481 1.00 98.31 201 TRP A N 1
ATOM 1454 C CA . TRP A 1 201 ? 5.143 -3.287 1.329 1.00 98.31 201 TRP A CA 1
ATOM 1455 C C . TRP A 1 201 ? 6.442 -4.020 1.677 1.00 98.31 201 TRP A C 1
ATOM 1457 O O . TRP A 1 201 ? 7.391 -4.051 0.901 1.00 98.31 201 TRP A O 1
ATOM 1467 N N . ILE A 1 202 ? 6.534 -4.552 2.891 1.00 97.00 202 ILE A N 1
ATOM 1468 C CA . ILE A 1 202 ? 7.779 -5.152 3.377 1.00 97.00 202 ILE A CA 1
ATOM 1469 C C . ILE A 1 202 ? 7.845 -6.643 3.048 1.00 97.00 202 ILE A C 1
ATOM 1471 O O . ILE A 1 202 ? 6.899 -7.376 3.327 1.00 97.00 202 ILE A O 1
ATOM 1475 N N . ALA A 1 203 ? 8.976 -7.106 2.517 1.00 95.19 203 ALA A N 1
ATOM 1476 C CA . ALA A 1 203 ? 9.277 -8.530 2.415 1.00 95.19 203 ALA A CA 1
ATOM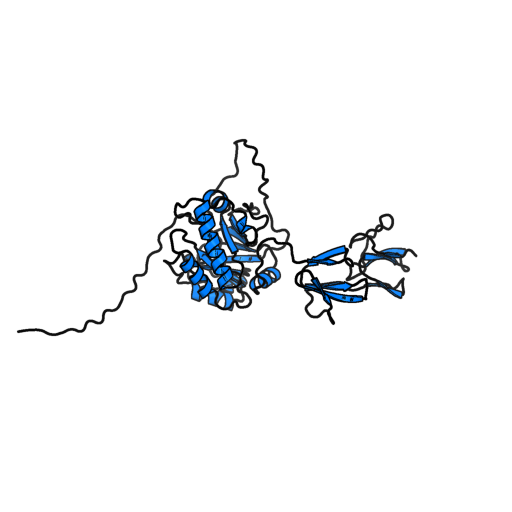 1477 C C . ALA A 1 203 ? 10.076 -8.995 3.638 1.00 95.19 203 ALA A C 1
ATOM 1479 O O . ALA A 1 203 ? 11.192 -8.524 3.892 1.00 95.19 203 ALA A O 1
ATOM 1480 N N . GLN A 1 204 ? 9.499 -9.921 4.407 1.00 91.44 204 GLN A N 1
ATOM 1481 C CA . GLN A 1 204 ? 10.199 -10.607 5.493 1.00 91.44 204 GLN A CA 1
ATOM 1482 C C . GLN A 1 204 ? 9.537 -11.954 5.801 1.00 91.44 204 GLN A C 1
ATOM 1484 O O . GLN A 1 204 ? 8.425 -12.005 6.325 1.00 91.44 204 GLN A O 1
ATOM 1489 N N . TYR A 1 205 ? 10.236 -13.055 5.521 1.00 90.44 205 TYR A N 1
ATOM 1490 C CA . TYR A 1 205 ? 9.685 -14.407 5.656 1.00 90.44 205 TYR A CA 1
ATOM 1491 C C . TYR A 1 205 ? 9.865 -14.938 7.076 1.00 90.44 205 TYR A C 1
ATOM 1493 O O . TYR A 1 205 ? 10.805 -15.668 7.387 1.00 90.44 205 TYR A O 1
ATOM 1501 N N . THR A 1 206 ? 8.962 -14.528 7.961 1.00 84.50 206 THR A N 1
ATOM 1502 C CA . THR A 1 206 ? 8.951 -14.902 9.377 1.00 84.50 206 THR A CA 1
ATOM 1503 C C . THR A 1 206 ? 7.564 -15.372 9.802 1.00 84.50 206 THR A C 1
ATOM 1505 O O . THR A 1 206 ? 6.552 -14.978 9.229 1.00 84.50 206 THR A O 1
ATOM 1508 N N . SER A 1 207 ? 7.508 -16.233 10.820 1.00 78.75 207 SER A N 1
ATOM 1509 C CA . SER A 1 207 ? 6.253 -16.642 11.463 1.00 78.75 207 SER A CA 1
ATOM 1510 C C . SER A 1 207 ? 5.779 -15.654 12.536 1.00 78.75 207 SER A C 1
ATOM 1512 O O . SER A 1 207 ? 4.698 -15.830 13.096 1.00 78.75 207 SER A O 1
ATOM 1514 N N . LEU A 1 208 ? 6.611 -14.667 12.877 1.00 83.44 208 LEU A N 1
ATOM 1515 C CA . LEU A 1 208 ? 6.253 -13.530 13.726 1.00 83.44 208 LEU A CA 1
ATOM 1516 C C . LEU A 1 208 ? 5.776 -12.365 12.852 1.00 83.44 208 LEU A C 1
ATOM 1518 O O . LEU A 1 208 ? 5.551 -12.532 11.666 1.00 83.44 208 LEU A O 1
ATOM 1522 N N . CYS A 1 209 ? 5.628 -11.181 13.429 1.00 86.06 209 CYS A N 1
ATOM 1523 C CA . CYS A 1 209 ? 5.356 -9.951 12.689 1.00 86.06 209 CYS A CA 1
ATOM 1524 C C . CYS A 1 209 ? 6.649 -9.371 12.086 1.00 86.06 209 CYS A C 1
ATOM 1526 O O . CYS A 1 209 ? 7.726 -9.659 12.623 1.00 86.06 209 CYS A O 1
ATOM 1528 N N . PRO A 1 210 ? 6.571 -8.548 11.024 1.00 86.38 210 PRO A N 1
ATOM 1529 C CA . PRO A 1 210 ? 7.762 -7.983 10.410 1.00 86.38 210 PRO A CA 1
ATOM 1530 C C . PRO A 1 210 ? 8.411 -6.929 11.319 1.00 86.38 210 PRO A C 1
ATOM 1532 O O . PRO A 1 210 ? 7.745 -6.200 12.061 1.00 86.38 210 PRO A O 1
ATOM 1535 N N . ASP A 1 211 ? 9.732 -6.839 11.237 1.00 86.56 211 ASP A N 1
ATOM 1536 C CA . ASP A 1 211 ? 10.495 -5.715 11.751 1.00 86.56 211 ASP A CA 1
ATOM 1537 C C . ASP A 1 211 ? 10.520 -4.617 10.697 1.00 86.56 211 ASP A C 1
ATOM 1539 O O . ASP A 1 211 ? 10.794 -4.865 9.520 1.00 86.56 211 ASP A O 1
ATOM 1543 N N . LEU A 1 212 ? 10.323 -3.383 11.135 1.00 84.88 212 LEU A N 1
ATOM 1544 C CA . LEU A 1 212 ? 10.386 -2.248 10.233 1.00 84.88 212 LEU A CA 1
ATOM 1545 C C . LEU A 1 212 ? 11.817 -1.804 9.943 1.00 84.88 212 LEU A C 1
ATOM 1547 O O . LEU A 1 212 ? 12.771 -2.113 10.662 1.00 84.88 212 LEU A O 1
ATOM 1551 N N . THR A 1 213 ? 11.942 -1.054 8.856 1.00 83.69 213 THR A N 1
ATOM 1552 C CA . THR A 1 213 ? 13.169 -0.390 8.433 1.00 83.69 213 THR A CA 1
ATOM 1553 C C . THR A 1 213 ? 12.881 1.094 8.258 1.00 83.69 213 THR A C 1
ATOM 1555 O O . THR A 1 213 ? 11.784 1.475 7.842 1.00 83.69 213 THR A O 1
ATOM 1558 N N . ALA A 1 214 ? 13.853 1.942 8.587 1.00 84.12 214 ALA A N 1
ATOM 1559 C CA . ALA A 1 214 ? 13.714 3.377 8.390 1.00 84.12 214 ALA A CA 1
ATOM 1560 C C . ALA A 1 214 ? 13.393 3.692 6.911 1.00 84.12 214 ALA A C 1
ATOM 1562 O O . ALA A 1 214 ? 13.949 3.053 6.018 1.00 84.12 214 ALA A O 1
ATOM 1563 N N . PRO A 1 215 ? 12.546 4.691 6.623 1.00 92.31 215 PRO A N 1
ATOM 1564 C CA . PRO A 1 215 ? 11.979 5.650 7.573 1.00 92.31 215 PRO A CA 1
ATOM 1565 C C . PRO A 1 215 ? 10.589 5.284 8.106 1.00 92.31 215 PRO A C 1
ATOM 1567 O O . PRO A 1 215 ? 9.933 6.135 8.699 1.00 92.31 215 PRO A O 1
ATOM 1570 N N . TRP A 1 216 ? 10.118 4.064 7.858 1.00 91.69 216 TRP A N 1
ATOM 1571 C CA . TRP A 1 216 ? 8.750 3.684 8.171 1.00 91.69 216 TRP A CA 1
ATOM 1572 C C . TRP A 1 216 ? 8.578 3.270 9.627 1.00 91.69 216 TRP A C 1
ATOM 1574 O O . TRP A 1 216 ? 9.369 2.503 10.176 1.00 91.69 216 TRP A O 1
ATOM 1584 N N . ASP A 1 217 ? 7.491 3.749 10.220 1.00 89.75 217 ASP A N 1
ATOM 1585 C CA . ASP A 1 217 ? 6.989 3.366 11.539 1.00 89.75 217 ASP A CA 1
ATOM 1586 C C . ASP A 1 217 ? 5.781 2.418 11.456 1.00 89.75 217 ASP A C 1
ATOM 1588 O O . ASP A 1 217 ? 5.321 1.917 12.479 1.00 89.75 217 ASP A O 1
ATOM 1592 N N . THR A 1 218 ? 5.304 2.127 10.239 1.00 90.56 218 THR A N 1
ATOM 1593 C CA . THR A 1 218 ? 4.274 1.133 9.942 1.00 90.56 218 THR A CA 1
ATOM 1594 C C . THR A 1 218 ? 4.481 0.481 8.573 1.00 90.56 218 THR A C 1
ATOM 1596 O O . THR A 1 218 ? 5.208 0.990 7.722 1.00 90.56 218 THR A O 1
ATOM 1599 N N . TRP A 1 219 ? 3.822 -0.651 8.341 1.00 93.56 219 TRP A N 1
ATOM 1600 C CA . TRP A 1 219 ? 3.734 -1.308 7.038 1.00 93.56 219 TRP A CA 1
ATOM 1601 C C . TRP A 1 219 ? 2.277 -1.331 6.572 1.00 93.56 219 TRP A C 1
ATOM 1603 O O . TRP A 1 219 ? 1.359 -1.531 7.371 1.00 93.56 219 TRP A O 1
ATOM 1613 N N . ALA A 1 220 ? 2.067 -1.119 5.273 1.00 96.06 220 ALA A N 1
ATOM 1614 C CA . ALA A 1 220 ? 0.760 -1.249 4.634 1.00 96.06 220 ALA A CA 1
ATOM 1615 C C . ALA A 1 220 ? 0.534 -2.689 4.167 1.00 96.06 220 ALA A C 1
ATOM 1617 O O . ALA A 1 220 ? -0.532 -3.257 4.394 1.00 96.06 220 ALA A O 1
ATOM 1618 N N . PHE A 1 221 ? 1.563 -3.291 3.571 1.00 98.19 221 PHE A N 1
ATOM 1619 C CA . PHE A 1 221 ? 1.549 -4.679 3.128 1.00 98.19 221 PHE A CA 1
ATOM 1620 C C . PHE A 1 221 ? 2.771 -5.427 3.659 1.00 98.19 221 PHE A C 1
ATOM 1622 O O . PHE A 1 221 ? 3.822 -4.833 3.905 1.00 98.19 221 PHE A O 1
ATOM 1629 N N . TRP A 1 222 ? 2.639 -6.733 3.835 1.00 97.75 222 TRP A N 1
ATOM 1630 C CA . TRP A 1 222 ? 3.713 -7.608 4.278 1.00 97.75 222 TRP A CA 1
ATOM 1631 C C . TRP A 1 222 ? 3.690 -8.909 3.482 1.00 97.75 222 TRP A C 1
ATOM 1633 O O . TRP A 1 222 ? 2.751 -9.694 3.629 1.00 97.75 222 TRP A O 1
ATOM 1643 N N . GLN A 1 223 ? 4.737 -9.135 2.686 1.00 97.69 223 GLN A N 1
ATOM 1644 C CA . GLN A 1 223 ? 4.999 -10.416 2.039 1.00 97.69 223 GLN A CA 1
ATOM 1645 C C . GLN A 1 223 ? 5.689 -11.335 3.050 1.00 97.69 223 GLN A C 1
ATOM 1647 O O . GLN A 1 223 ? 6.843 -11.117 3.444 1.00 97.69 223 GLN A O 1
ATOM 1652 N N . TYR A 1 224 ? 4.961 -12.349 3.511 1.00 94.94 224 TYR A N 1
ATOM 1653 C CA . TYR A 1 224 ? 5.374 -13.193 4.635 1.00 94.94 224 TYR A CA 1
ATOM 1654 C C . TYR A 1 224 ? 5.847 -14.587 4.216 1.00 94.94 224 TYR A C 1
ATOM 1656 O O . TYR A 1 224 ? 6.384 -15.334 5.036 1.00 94.94 224 TYR A O 1
ATOM 1664 N N . SER A 1 225 ? 5.649 -14.968 2.954 1.00 94.69 225 SER A N 1
ATOM 1665 C CA . SER A 1 225 ? 6.094 -16.253 2.419 1.00 94.69 225 SER A CA 1
ATOM 1666 C C . SER A 1 225 ? 6.262 -16.186 0.911 1.00 94.69 225 SER A C 1
ATOM 1668 O O . SER A 1 225 ? 5.406 -15.611 0.258 1.00 94.69 225 SER A O 1
ATOM 1670 N N . GLU A 1 226 ? 7.279 -16.866 0.377 1.00 93.12 226 GLU A N 1
ATOM 1671 C CA . GLU A 1 226 ? 7.440 -17.122 -1.068 1.00 93.12 226 GLU A CA 1
ATOM 1672 C C . GLU A 1 226 ? 7.056 -18.549 -1.500 1.00 93.12 226 GLU A C 1
ATOM 1674 O O . GLU A 1 226 ? 7.209 -18.956 -2.651 1.00 93.12 226 GLU A O 1
ATOM 1679 N N . SER A 1 227 ? 6.623 -19.374 -0.545 1.00 94.50 227 SER A N 1
ATOM 1680 C CA . SER A 1 227 ? 6.391 -20.814 -0.737 1.00 94.50 227 SER A CA 1
ATOM 1681 C C . SER A 1 227 ? 4.949 -21.218 -0.441 1.00 94.50 227 SER A C 1
ATOM 1683 O O . SER A 1 227 ? 4.652 -22.379 -0.137 1.00 94.50 227 SER A O 1
ATOM 1685 N N . GLY A 1 228 ? 4.036 -20.252 -0.549 1.00 94.94 228 GLY A N 1
ATOM 1686 C CA . GLY A 1 228 ? 2.614 -20.448 -0.346 1.00 94.94 228 GLY A CA 1
ATOM 1687 C C . GLY A 1 228 ? 1.998 -21.438 -1.327 1.00 94.94 228 GLY A C 1
ATOM 1688 O O . GLY A 1 228 ? 2.510 -21.691 -2.417 1.00 94.94 228 GLY A O 1
ATOM 1689 N N . LYS A 1 229 ? 0.850 -21.993 -0.935 1.00 96.75 229 LYS A N 1
ATOM 1690 C CA . LYS A 1 229 ? 0.000 -22.814 -1.801 1.00 96.75 229 LYS A CA 1
ATOM 1691 C C . LYS A 1 229 ? -1.421 -22.288 -1.734 1.00 96.75 229 LYS A C 1
ATOM 1693 O O . LYS A 1 229 ? -2.043 -22.328 -0.676 1.00 96.75 229 LYS A O 1
ATOM 1698 N N . VAL A 1 230 ? -1.936 -21.837 -2.870 1.00 97.69 230 VAL A N 1
ATOM 1699 C CA . VAL A 1 230 ? -3.284 -21.274 -2.988 1.00 97.69 230 VAL A CA 1
ATOM 1700 C C . VAL A 1 230 ? -4.047 -22.030 -4.066 1.00 97.69 230 VAL A C 1
ATOM 1702 O O . VAL A 1 230 ? -3.527 -22.304 -5.148 1.00 97.69 230 VAL A O 1
ATOM 1705 N N . ALA A 1 231 ? -5.298 -22.387 -3.772 1.00 97.25 231 ALA A N 1
ATOM 1706 C CA . ALA A 1 231 ? -6.153 -23.048 -4.747 1.00 97.25 231 ALA A CA 1
ATOM 1707 C C . ALA A 1 231 ? -6.345 -22.152 -5.981 1.00 97.25 231 ALA A C 1
ATOM 1709 O O . ALA A 1 231 ? -6.693 -20.985 -5.856 1.00 97.25 231 ALA A O 1
ATOM 1710 N N . GLY A 1 232 ? -6.151 -22.726 -7.169 1.00 96.69 232 GLY A N 1
ATOM 1711 C CA . GLY A 1 232 ? -6.178 -21.991 -8.438 1.00 96.69 232 GLY A CA 1
ATOM 1712 C C . GLY A 1 232 ? -4.796 -21.712 -9.034 1.00 96.69 232 GLY A C 1
ATOM 1713 O O . GLY A 1 232 ? -4.726 -21.245 -10.166 1.00 96.69 232 GLY A O 1
ATOM 1714 N N . MET A 1 233 ? -3.718 -22.062 -8.323 1.00 96.31 233 MET A N 1
ATOM 1715 C CA . MET A 1 233 ? -2.334 -22.021 -8.810 1.00 96.31 233 MET A CA 1
ATOM 1716 C C . MET A 1 233 ? -1.643 -23.372 -8.586 1.00 96.31 233 MET A C 1
ATOM 1718 O O . MET A 1 233 ? -1.918 -24.067 -7.607 1.00 96.31 233 MET A O 1
ATOM 1722 N N . SER A 1 234 ? -0.769 -23.777 -9.511 1.00 89.88 234 SER A N 1
ATOM 1723 C CA . SER A 1 234 ? -0.085 -25.082 -9.465 1.00 89.88 234 SER A CA 1
ATOM 1724 C C . SER A 1 234 ? 1.275 -25.054 -8.761 1.00 89.88 234 SER A C 1
ATOM 1726 O O . SER A 1 234 ? 1.774 -26.108 -8.370 1.00 89.88 234 SER A O 1
ATOM 1728 N N . GLY A 1 235 ? 1.887 -23.875 -8.636 1.00 91.94 235 GLY A N 1
ATOM 1729 C CA . GLY A 1 235 ? 3.218 -23.676 -8.063 1.00 91.94 235 GLY A CA 1
ATOM 1730 C C . GLY A 1 235 ? 3.201 -22.996 -6.698 1.00 91.94 235 GLY A C 1
ATOM 1731 O O . GLY A 1 235 ? 2.140 -22.725 -6.133 1.00 91.94 235 GLY A O 1
ATOM 1732 N N . ALA A 1 236 ? 4.403 -22.722 -6.190 1.00 94.62 236 ALA A N 1
ATOM 1733 C CA . ALA A 1 236 ? 4.585 -21.800 -5.079 1.00 94.62 236 ALA A CA 1
ATOM 1734 C C . ALA A 1 236 ? 4.067 -20.405 -5.461 1.00 94.62 236 ALA A C 1
ATOM 1736 O O . ALA A 1 236 ? 4.129 -20.011 -6.630 1.00 94.62 236 ALA A O 1
ATOM 1737 N N . VAL A 1 237 ? 3.542 -19.685 -4.478 1.00 96.31 237 VAL A N 1
ATOM 1738 C CA . VAL A 1 237 ? 3.091 -18.306 -4.642 1.00 96.31 237 VAL A CA 1
ATOM 1739 C C . VAL A 1 237 ? 3.503 -17.479 -3.438 1.00 96.31 237 VAL A C 1
ATOM 1741 O O . VAL A 1 237 ? 3.511 -17.982 -2.307 1.00 96.31 237 VAL A O 1
ATOM 1744 N N . ASP A 1 238 ? 3.828 -16.224 -3.706 1.00 97.88 238 ASP A N 1
ATOM 1745 C CA . ASP A 1 238 ? 4.093 -15.230 -2.688 1.00 97.88 238 ASP A CA 1
ATOM 1746 C C . ASP A 1 238 ? 2.782 -14.874 -1.959 1.00 97.88 238 ASP A C 1
ATOM 1748 O O . ASP A 1 238 ? 1.712 -14.754 -2.565 1.00 97.88 238 ASP A O 1
ATOM 1752 N N . LEU A 1 239 ? 2.829 -14.831 -0.626 1.00 98.06 239 LEU A N 1
ATOM 1753 C CA . LEU A 1 239 ? 1.665 -14.580 0.223 1.00 98.06 239 LEU A CA 1
ATOM 1754 C C . LEU A 1 239 ? 1.814 -13.262 0.963 1.00 98.06 239 LEU A C 1
ATOM 1756 O O . LEU A 1 239 ? 2.814 -13.034 1.652 1.00 98.06 239 LEU A O 1
ATOM 1760 N N . ASP A 1 240 ? 0.741 -12.479 0.927 1.00 98.44 240 ASP A N 1
ATOM 1761 C CA . ASP A 1 240 ? 0.712 -11.138 1.483 1.00 98.44 240 ASP A CA 1
ATOM 1762 C C . ASP A 1 240 ? -0.368 -10.945 2.537 1.00 98.44 240 ASP A C 1
ATOM 1764 O O . ASP A 1 240 ? -1.442 -11.560 2.535 1.00 98.44 240 ASP A O 1
ATOM 1768 N N . ARG A 1 241 ? -0.091 -9.994 3.426 1.00 97.88 241 ARG A N 1
ATOM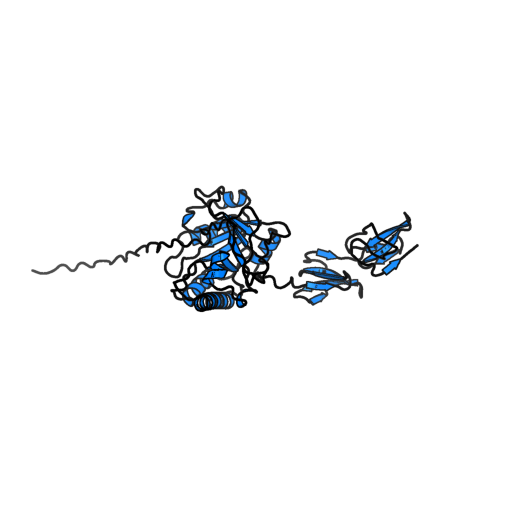 1769 C CA . ARG A 1 241 ? -1.060 -9.406 4.343 1.00 97.88 241 ARG A CA 1
ATOM 1770 C C . ARG A 1 241 ? -1.145 -7.913 4.112 1.00 97.88 241 ARG A C 1
ATOM 1772 O O . ARG A 1 241 ? -0.128 -7.235 4.124 1.00 97.88 241 ARG A O 1
ATOM 1779 N N . PHE A 1 242 ? -2.359 -7.397 3.989 1.00 97.94 242 PHE A N 1
ATOM 1780 C CA . PHE A 1 242 ? -2.640 -5.978 4.171 1.00 97.94 242 PHE A CA 1
ATOM 1781 C C . PHE A 1 242 ? -2.916 -5.695 5.652 1.00 97.94 242 PHE A C 1
ATOM 1783 O O . PHE A 1 242 ? -3.641 -6.456 6.306 1.00 97.94 242 PHE A O 1
ATOM 1790 N N . ASN A 1 243 ? -2.350 -4.605 6.172 1.00 95.44 243 ASN A N 1
ATOM 1791 C CA . ASN A 1 243 ? -2.529 -4.138 7.546 1.00 95.44 243 ASN A CA 1
ATOM 1792 C C . ASN A 1 243 ? -3.877 -3.421 7.721 1.00 95.44 243 ASN A C 1
ATOM 1794 O O . ASN A 1 243 ? -3.939 -2.209 7.910 1.00 95.44 243 ASN A O 1
ATOM 1798 N N . GLY A 1 244 ? -4.963 -4.178 7.596 1.00 94.50 244 GLY A N 1
ATOM 1799 C CA . GLY A 1 244 ? -6.321 -3.669 7.722 1.00 94.50 244 GLY A CA 1
ATOM 1800 C C . GLY A 1 244 ? -7.373 -4.653 7.220 1.00 94.50 244 GLY A C 1
ATOM 1801 O O . GLY A 1 244 ? -7.083 -5.729 6.684 1.00 94.50 244 GLY A O 1
ATOM 1802 N N . SER A 1 245 ? -8.626 -4.269 7.412 1.00 94.75 245 SER A N 1
ATOM 1803 C CA . SER A 1 245 ? -9.824 -4.928 6.900 1.00 94.75 245 SER A CA 1
ATOM 1804 C C . SER A 1 245 ? -9.974 -4.777 5.380 1.00 94.75 245 SER A C 1
ATOM 1806 O O . SER A 1 245 ? -9.321 -3.958 4.731 1.00 94.75 245 SER A O 1
ATOM 1808 N N . LEU A 1 246 ? -10.884 -5.562 4.801 1.00 91.44 246 LEU A N 1
ATOM 1809 C CA . LEU A 1 246 ? -11.192 -5.501 3.373 1.00 91.44 246 LEU A CA 1
ATOM 1810 C C . LEU A 1 246 ? -11.770 -4.142 2.950 1.00 91.44 246 LEU A C 1
ATOM 1812 O O . LEU A 1 246 ? -11.519 -3.685 1.837 1.00 91.44 246 LEU A O 1
ATOM 1816 N N . ASP A 1 247 ? -12.540 -3.492 3.819 1.00 89.94 247 ASP A N 1
ATOM 1817 C CA . ASP A 1 247 ? -13.136 -2.193 3.503 1.00 89.94 247 ASP A CA 1
ATOM 1818 C C . ASP A 1 247 ? -12.083 -1.078 3.515 1.00 89.94 247 ASP A C 1
ATOM 1820 O O . ASP A 1 247 ? -12.080 -0.236 2.618 1.00 89.94 247 ASP A O 1
ATOM 1824 N N . GLU A 1 248 ? -11.117 -1.129 4.438 1.00 91.12 248 GLU A N 1
ATOM 1825 C CA . GLU A 1 248 ? -9.946 -0.238 4.428 1.00 91.12 248 GLU A CA 1
ATOM 1826 C C . GLU A 1 248 ? -9.085 -0.457 3.176 1.00 91.12 248 GLU A C 1
ATOM 1828 O O . GLU A 1 248 ? -8.643 0.500 2.540 1.00 91.12 248 GLU A O 1
ATOM 1833 N N . LEU A 1 249 ? -8.913 -1.713 2.755 1.00 94.00 249 LEU A N 1
ATOM 1834 C CA . LEU A 1 249 ? -8.201 -2.038 1.521 1.00 94.00 249 LEU A CA 1
ATOM 1835 C C . LEU A 1 249 ? -8.913 -1.493 0.274 1.00 94.00 249 LEU A C 1
ATOM 1837 O O . LEU A 1 249 ? -8.277 -0.966 -0.640 1.00 94.00 249 LEU A O 1
ATOM 1841 N N . ARG A 1 250 ? -10.245 -1.595 0.227 1.00 89.50 250 ARG A N 1
ATOM 1842 C CA . ARG A 1 250 ? -11.059 -1.021 -0.855 1.00 89.50 250 ARG A CA 1
ATOM 1843 C C . ARG A 1 250 ? -10.995 0.503 -0.873 1.00 89.50 250 ARG A C 1
ATOM 1845 O O . ARG A 1 250 ? -10.982 1.072 -1.960 1.00 89.50 250 ARG A O 1
ATOM 1852 N N . ALA A 1 251 ? -10.928 1.146 0.293 1.00 85.44 251 ALA A N 1
ATOM 1853 C CA . ALA A 1 251 ? -10.748 2.592 0.393 1.00 85.44 251 ALA A CA 1
ATOM 1854 C C . ALA A 1 251 ? -9.396 3.030 -0.196 1.00 85.44 251 ALA A C 1
ATOM 1856 O O . ALA A 1 251 ? -9.353 3.962 -1.001 1.00 85.44 251 ALA A O 1
ATOM 1857 N N . LEU A 1 252 ? -8.314 2.297 0.101 1.00 85.94 252 LEU A N 1
ATOM 1858 C CA . LEU A 1 252 ? -6.996 2.536 -0.502 1.00 85.94 252 LEU A CA 1
ATOM 1859 C C . LEU A 1 252 ? -7.024 2.408 -2.039 1.00 85.94 252 LEU A C 1
ATOM 1861 O O . LEU A 1 252 ? -6.398 3.199 -2.742 1.00 85.94 252 LEU A O 1
ATOM 1865 N N . ALA A 1 253 ? -7.787 1.449 -2.568 1.00 84.12 253 ALA A N 1
ATOM 1866 C CA . ALA A 1 253 ? -7.951 1.201 -4.005 1.00 84.12 253 ALA A CA 1
ATOM 1867 C C . ALA A 1 253 ? -8.953 2.142 -4.720 1.00 84.12 253 ALA A C 1
ATOM 1869 O O . ALA A 1 253 ? -9.255 1.967 -5.901 1.00 84.12 253 ALA A O 1
ATOM 1870 N N . GLY A 1 254 ? -9.536 3.109 -4.007 1.00 67.31 254 GLY A N 1
ATOM 1871 C CA . GLY A 1 254 ? -10.509 4.070 -4.539 1.00 67.31 254 GLY A CA 1
ATOM 1872 C C . GLY A 1 254 ? -9.898 5.372 -5.064 1.00 67.31 254 GLY A C 1
ATOM 1873 O O . GLY A 1 254 ? -10.643 6.282 -5.416 1.00 67.31 254 GLY A O 1
ATOM 1874 N N . GLY A 1 255 ? -8.567 5.493 -5.097 1.00 51.72 255 GLY A N 1
ATOM 1875 C CA . GLY A 1 255 ? -7.887 6.741 -5.467 1.00 51.72 255 GLY A CA 1
ATOM 1876 C C . GLY A 1 255 ? -7.751 7.749 -4.320 1.00 51.72 255 GLY A C 1
ATOM 1877 O O . GLY A 1 255 ? -7.254 8.849 -4.533 1.00 51.72 255 GLY A O 1
ATOM 1878 N N . SER A 1 256 ? -8.091 7.358 -3.091 1.00 39.22 256 SER A N 1
ATOM 1879 C CA . SER A 1 256 ? -7.689 8.057 -1.862 1.00 39.22 256 SER A CA 1
ATOM 1880 C C . SER A 1 256 ? -6.340 7.524 -1.367 1.00 39.22 256 SER A C 1
ATOM 1882 O O . SER A 1 256 ? -6.185 7.132 -0.213 1.00 39.22 256 SER A O 1
ATOM 1884 N N . GLY A 1 257 ? -5.365 7.436 -2.275 1.00 36.31 257 GLY A N 1
ATOM 1885 C CA . GLY A 1 257 ? -4.018 6.981 -1.965 1.00 36.31 257 GLY A CA 1
ATOM 1886 C C . GLY A 1 257 ? -3.280 7.991 -1.093 1.00 36.31 257 GLY A C 1
ATOM 1887 O O . GLY A 1 257 ? -2.592 8.855 -1.614 1.00 36.31 257 GLY A O 1
ATOM 1888 N N . THR A 1 258 ? -3.374 7.832 0.223 1.00 37.22 258 THR A N 1
ATOM 1889 C CA . THR A 1 258 ? -2.277 8.125 1.151 1.00 37.22 258 THR A CA 1
ATOM 1890 C C . THR A 1 258 ? -1.986 6.839 1.911 1.00 37.22 258 THR A C 1
ATOM 1892 O O . THR A 1 258 ? -2.558 6.568 2.964 1.00 37.22 258 THR A O 1
ATOM 1895 N N . GLY A 1 259 ? -1.141 5.996 1.324 1.00 44.03 259 GLY A N 1
ATOM 1896 C CA . GLY A 1 259 ? -0.464 4.940 2.059 1.00 44.03 259 GLY A CA 1
ATOM 1897 C C . GLY A 1 259 ? 0.870 5.498 2.539 1.00 44.03 259 GLY A C 1
ATOM 1898 O O . GLY A 1 259 ? 1.650 5.988 1.733 1.00 44.03 259 GLY A O 1
ATOM 1899 N N . GLY A 1 260 ? 1.088 5.440 3.844 1.00 36.19 260 GLY A N 1
ATOM 1900 C CA . GLY A 1 260 ? 2.132 6.139 4.586 1.00 36.19 260 GLY A CA 1
ATOM 1901 C C . GLY A 1 260 ? 1.441 6.729 5.805 1.00 36.19 260 GLY A C 1
ATOM 1902 O O . GLY A 1 260 ? 0.462 7.451 5.643 1.00 36.19 260 GLY A O 1
ATOM 1903 N N . GLY A 1 261 ? 1.866 6.361 7.012 1.00 42.34 261 GLY A N 1
ATOM 1904 C CA . GLY A 1 261 ? 1.340 6.915 8.255 1.00 42.34 261 GLY A CA 1
ATOM 1905 C C . GLY A 1 261 ? 1.557 8.429 8.325 1.00 42.34 261 GLY A C 1
ATOM 1906 O O . GLY A 1 261 ? 2.476 8.906 8.970 1.00 42.34 261 GLY A O 1
ATOM 1907 N N . GLY A 1 262 ? 0.715 9.204 7.655 1.00 37.97 262 GLY A N 1
ATOM 1908 C CA . GLY A 1 262 ? 0.366 10.559 8.038 1.00 37.97 262 GLY A CA 1
ATOM 1909 C C . GLY A 1 262 ? -0.991 10.433 8.698 1.00 37.97 262 GLY A C 1
ATOM 1910 O O . GLY A 1 262 ? -1.894 9.876 8.078 1.00 37.97 262 GLY A O 1
ATOM 1911 N N . GLY A 1 263 ? -1.096 10.835 9.967 1.00 41.16 263 GLY A N 1
ATOM 1912 C CA . GLY A 1 263 ? -2.268 10.611 10.811 1.00 41.16 263 GLY A CA 1
ATOM 1913 C C . GLY A 1 263 ? -3.574 10.740 10.038 1.00 41.16 263 GLY A C 1
ATOM 1914 O O . GLY A 1 263 ? -3.718 11.672 9.243 1.00 41.16 263 GLY A O 1
ATOM 1915 N N . ALA A 1 264 ? -4.492 9.788 10.264 1.00 47.47 264 ALA A N 1
ATOM 1916 C CA . ALA A 1 264 ? -5.861 9.865 9.774 1.00 47.47 264 ALA A CA 1
ATOM 1917 C C . ALA A 1 264 ? -6.279 11.329 9.816 1.00 47.47 264 ALA A C 1
ATOM 1919 O O . ALA A 1 264 ? -6.138 11.964 10.870 1.00 47.47 264 ALA A O 1
ATOM 1920 N N . THR A 1 265 ? -6.667 11.892 8.669 1.00 62.56 265 THR A N 1
ATOM 1921 C CA . THR A 1 265 ? -7.134 13.266 8.687 1.00 62.56 265 THR A CA 1
ATOM 1922 C C . THR A 1 265 ? -8.347 13.253 9.595 1.00 62.56 265 THR A C 1
ATOM 1924 O O . THR A 1 265 ? -9.342 12.573 9.347 1.00 62.56 265 THR A O 1
ATOM 1927 N N . THR A 1 266 ? -8.141 13.838 10.761 1.00 79.56 266 THR A N 1
ATOM 1928 C CA . THR A 1 266 ? -9.027 13.705 11.892 1.00 79.56 266 THR A CA 1
ATOM 1929 C C . THR A 1 266 ? -9.504 15.087 12.222 1.00 79.56 266 THR A C 1
ATOM 1931 O O . THR A 1 266 ? -8.776 16.076 12.129 1.00 79.56 266 THR A O 1
ATOM 1934 N N . CYS A 1 267 ? -10.763 15.153 12.595 1.00 86.69 267 CYS A N 1
ATOM 1935 C CA . CYS A 1 267 ? -11.362 16.381 13.035 1.00 86.69 267 CYS A CA 1
ATOM 1936 C C . CYS A 1 267 ? -11.429 16.317 14.549 1.00 86.69 267 CYS A C 1
ATOM 1938 O O . CYS A 1 267 ? -12.055 15.418 15.123 1.00 86.69 267 CYS A O 1
ATOM 1940 N N . SER A 1 268 ? -10.775 17.273 15.202 1.00 91.62 268 SER A N 1
ATOM 1941 C CA . SER A 1 268 ? -10.823 17.359 16.653 1.00 91.62 268 SER A CA 1
ATOM 1942 C C . SER A 1 268 ? -12.246 17.684 17.093 1.00 91.62 268 SER A C 1
ATOM 1944 O O . SER A 1 268 ? -12.822 18.706 16.706 1.00 91.62 268 SER A O 1
ATOM 1946 N N . SER A 1 269 ? -12.859 16.776 17.851 1.00 92.56 269 SER A N 1
ATOM 1947 C CA . SER A 1 269 ? -14.234 16.911 18.314 1.00 92.56 269 SER A CA 1
ATOM 1948 C C . SER A 1 269 ? -14.255 17.282 19.784 1.00 92.56 269 SER A C 1
ATOM 1950 O O . SER A 1 269 ? -14.010 16.441 20.645 1.00 92.56 269 SER A O 1
ATOM 1952 N N . ALA A 1 270 ? -14.658 18.512 20.101 1.00 89.56 270 ALA A N 1
ATOM 1953 C CA . ALA A 1 270 ? -14.934 18.895 21.487 1.00 89.56 270 ALA A CA 1
ATOM 1954 C C . ALA A 1 270 ? -16.100 18.086 22.090 1.00 89.56 270 ALA A C 1
ATOM 1956 O O . ALA A 1 270 ? -16.101 17.786 23.279 1.00 89.56 270 ALA A O 1
ATOM 1957 N N . THR A 1 271 ? -17.070 17.688 21.257 1.00 90.56 271 THR A N 1
ATOM 1958 C CA . THR A 1 271 ? -18.244 16.907 21.682 1.00 90.56 271 THR A CA 1
ATOM 1959 C C . THR A 1 271 ? -17.844 15.505 22.148 1.00 90.56 271 THR A C 1
ATOM 1961 O O . THR A 1 271 ? -18.349 15.021 23.158 1.00 90.56 271 THR A O 1
ATOM 1964 N N . MET A 1 272 ? -16.915 14.862 21.435 1.00 91.25 272 MET A N 1
ATOM 1965 C CA . MET A 1 272 ? -16.408 13.533 21.798 1.00 91.25 272 MET A CA 1
ATOM 1966 C C . MET A 1 272 ? -15.136 13.585 22.654 1.00 91.25 272 MET A C 1
ATOM 1968 O O . MET A 1 272 ? -14.742 12.561 23.204 1.00 91.25 272 MET A O 1
ATOM 1972 N N . ALA A 1 273 ? -14.519 14.765 22.788 1.00 89.00 273 ALA A N 1
ATOM 1973 C CA . ALA A 1 273 ? -13.189 14.985 23.360 1.00 89.00 273 ALA A CA 1
ATOM 1974 C C . ALA A 1 273 ? -12.129 14.031 22.786 1.00 89.00 273 ALA A C 1
ATOM 1976 O O . ALA A 1 273 ? -11.324 13.453 23.515 1.00 89.00 273 ALA A O 1
ATOM 1977 N N . ALA A 1 274 ? -12.192 13.838 21.473 1.00 86.56 274 ALA A N 1
ATOM 1978 C CA . ALA A 1 274 ? -11.332 12.940 20.728 1.00 86.56 274 ALA A CA 1
ATOM 1979 C C . ALA A 1 274 ? -11.189 13.447 19.294 1.00 86.56 274 ALA A C 1
ATOM 1981 O O . ALA A 1 274 ? -12.078 14.128 18.771 1.00 86.56 274 ALA A O 1
ATOM 1982 N N . ASP A 1 275 ? -10.093 13.063 18.659 1.00 88.62 275 ASP A N 1
ATOM 1983 C CA . ASP A 1 275 ? -9.896 13.243 17.230 1.00 88.62 275 ASP A CA 1
ATOM 1984 C C . ASP A 1 275 ? -10.648 12.131 16.492 1.00 88.62 275 ASP A C 1
ATOM 1986 O O . ASP A 1 275 ? -10.477 10.943 16.776 1.00 88.62 275 ASP A O 1
ATOM 1990 N N . LEU A 1 276 ? -11.559 12.520 15.599 1.00 86.88 276 LEU A N 1
ATOM 1991 C CA . LEU A 1 276 ? -12.445 11.591 14.901 1.00 86.88 276 LEU A CA 1
ATOM 1992 C C . LEU A 1 276 ? -12.025 11.445 13.445 1.00 86.88 276 LEU A C 1
ATOM 1994 O O . LEU A 1 276 ? -11.722 12.461 12.824 1.00 86.88 276 LEU A O 1
ATOM 1998 N N . PRO A 1 277 ? -12.017 10.221 12.895 1.00 85.75 277 PRO A N 1
ATOM 1999 C CA . PRO A 1 277 ? -11.549 9.994 11.539 1.00 85.75 277 PRO A CA 1
ATOM 2000 C C . PRO A 1 277 ? -12.482 10.615 10.496 1.00 85.75 277 PRO A C 1
ATOM 2002 O O . PRO A 1 277 ? -13.672 10.836 10.741 1.00 85.75 277 PRO A O 1
ATOM 2005 N N . GLU A 1 278 ? -11.919 10.843 9.314 1.00 86.12 278 GLU A N 1
ATOM 2006 C CA . GLU A 1 278 ? -12.624 11.221 8.093 1.00 86.12 278 GLU A CA 1
ATOM 2007 C C . GLU A 1 278 ? -13.936 10.433 7.894 1.00 86.12 278 GLU A C 1
ATOM 2009 O O . GLU A 1 278 ? -14.025 9.222 8.129 1.00 86.12 278 GLU A O 1
ATOM 2014 N N . GLY A 1 279 ? -14.987 11.129 7.464 1.00 82.69 279 GLY A N 1
ATOM 2015 C CA . GLY A 1 279 ? -16.306 10.559 7.191 1.00 82.69 279 GLY A CA 1
ATOM 2016 C C . GLY A 1 279 ? -17.187 10.330 8.422 1.00 82.69 279 GLY A C 1
ATOM 2017 O O . GLY A 1 279 ? -18.371 10.023 8.269 1.00 82.69 279 GLY A O 1
ATOM 2018 N N . VAL A 1 280 ? -16.666 10.492 9.643 1.00 92.38 280 VAL A N 1
ATOM 2019 C CA . VAL A 1 280 ? -17.486 10.420 10.860 1.00 92.38 280 VAL A CA 1
ATOM 2020 C C . VAL A 1 280 ? -18.361 11.656 10.975 1.00 92.38 280 VAL A C 1
ATOM 2022 O O . VAL A 1 280 ? -17.897 12.779 10.784 1.00 92.38 280 VAL A O 1
ATOM 2025 N N . CYS A 1 281 ? -19.613 11.447 11.371 1.00 95.12 281 CYS A N 1
ATOM 2026 C CA . CYS A 1 281 ? -20.549 12.518 11.655 1.00 95.12 281 CYS A CA 1
ATOM 2027 C C . CYS A 1 281 ? -20.840 12.645 13.147 1.00 95.12 281 CYS A C 1
ATOM 2029 O O . CYS A 1 281 ? -21.134 11.663 13.831 1.00 95.12 281 CYS A O 1
ATOM 2031 N N . VAL A 1 282 ? -20.818 13.874 13.650 1.00 95.00 282 VAL A N 1
ATOM 2032 C CA . VAL A 1 282 ? -21.136 14.196 15.042 1.00 95.00 282 VAL A CA 1
ATOM 2033 C C . VAL A 1 282 ? -22.235 15.235 15.082 1.00 95.00 282 VAL A C 1
ATOM 2035 O O . VAL A 1 282 ? -22.197 16.227 14.355 1.00 95.00 282 VAL A O 1
ATOM 2038 N N . GLN A 1 283 ? -23.202 15.021 15.965 1.00 94.12 283 GLN A N 1
ATOM 2039 C CA . GLN A 1 283 ? -24.156 16.050 16.324 1.00 94.12 283 GLN A CA 1
ATOM 2040 C C . GLN A 1 283 ? -23.524 16.974 17.373 1.00 94.12 283 GLN A C 1
ATOM 2042 O O . GLN A 1 283 ? -23.314 16.570 18.519 1.00 94.12 283 GLN A O 1
ATOM 2047 N N . ALA A 1 284 ? -23.187 18.204 16.987 1.00 91.94 284 ALA A N 1
ATOM 2048 C CA . ALA A 1 284 ? -22.378 19.096 17.811 1.00 91.94 284 ALA A CA 1
ATOM 2049 C C . ALA A 1 284 ? -23.083 19.499 19.116 1.00 91.94 284 ALA A C 1
ATOM 2051 O O . ALA A 1 284 ? -24.280 19.797 19.141 1.00 91.94 284 ALA A O 1
ATOM 2052 N N . ALA A 1 285 ? -22.320 19.545 20.212 1.00 89.19 285 ALA A N 1
ATOM 2053 C CA . ALA A 1 285 ? -22.814 19.982 21.518 1.00 89.19 285 ALA A CA 1
ATOM 2054 C C . ALA A 1 285 ? -23.281 21.456 21.530 1.00 89.19 285 ALA A C 1
ATOM 2056 O O . ALA A 1 285 ? -24.130 21.823 22.339 1.00 89.19 285 ALA A O 1
ATOM 2057 N N . SER A 1 286 ? -22.738 22.294 20.641 1.00 89.06 286 SER A N 1
ATOM 2058 C CA . SER A 1 286 ? -22.972 23.744 20.606 1.00 89.06 286 SER A CA 1
ATOM 2059 C C . SER A 1 286 ? -24.296 24.156 19.964 1.00 89.06 286 SER A C 1
ATOM 2061 O O . SER A 1 286 ? -24.896 25.135 20.399 1.00 89.06 286 SER A O 1
ATOM 2063 N N . ASP A 1 287 ? -24.739 23.456 18.919 1.00 91.31 287 ASP A N 1
ATOM 2064 C CA . ASP A 1 287 ? -25.873 23.884 18.087 1.00 91.31 287 ASP A CA 1
ATOM 2065 C C . ASP A 1 287 ? -26.806 22.744 17.646 1.00 91.31 287 ASP A C 1
ATOM 2067 O O . ASP A 1 287 ? -27.765 22.993 16.915 1.00 91.31 287 ASP A O 1
ATOM 2071 N N . GLN A 1 288 ? -26.543 21.508 18.086 1.00 90.12 288 GLN A N 1
ATOM 2072 C CA . GLN A 1 288 ? -27.316 20.303 17.761 1.00 90.12 288 GLN A CA 1
ATOM 2073 C C . GLN A 1 288 ? -27.359 19.934 16.270 1.00 90.12 288 GLN A C 1
ATOM 2075 O O . GLN A 1 288 ? -28.131 19.048 15.884 1.00 90.12 288 GLN A O 1
ATOM 2080 N N . LYS A 1 289 ? -26.540 20.564 15.423 1.00 92.00 289 LYS A N 1
ATOM 2081 C CA . LYS A 1 289 ? -26.457 20.243 13.996 1.00 92.00 289 LYS A CA 1
ATOM 2082 C C . LYS A 1 289 ? -25.467 19.116 13.738 1.00 92.00 289 LYS A C 1
ATOM 2084 O O . LYS A 1 289 ? -24.591 18.833 14.554 1.00 92.00 289 LYS A O 1
ATOM 2089 N N . TRP A 1 290 ? -25.617 18.476 12.583 1.00 93.81 290 TRP A N 1
ATOM 2090 C CA . TRP A 1 290 ? -24.698 17.447 12.114 1.00 93.81 290 TRP A CA 1
ATOM 2091 C C . TRP A 1 290 ? -23.504 18.066 11.408 1.00 93.81 290 TRP A C 1
ATOM 2093 O O . TRP A 1 290 ? -23.660 18.972 10.591 1.00 93.81 290 TRP A O 1
ATOM 2103 N N . TYR A 1 291 ? -22.327 17.530 11.698 1.00 93.69 291 TYR A N 1
ATOM 2104 C CA . TYR A 1 291 ? -21.089 17.858 11.010 1.00 93.69 291 TYR A CA 1
ATOM 2105 C C . TYR A 1 291 ? -20.368 16.574 10.635 1.00 93.69 291 TYR A C 1
ATOM 2107 O O . TYR A 1 291 ? -20.291 15.670 11.465 1.00 93.69 291 TYR A O 1
ATOM 2115 N N . GLN A 1 292 ? -19.844 16.509 9.417 1.00 94.19 292 GLN A N 1
ATOM 2116 C CA . GLN A 1 292 ? -18.998 15.427 8.930 1.00 94.19 292 GLN A CA 1
ATOM 2117 C C . GLN A 1 292 ? -17.540 15.869 8.950 1.00 94.19 292 GLN A C 1
ATOM 2119 O O . GLN A 1 292 ? -17.238 17.021 8.632 1.00 94.19 292 GLN A O 1
ATOM 2124 N N . CYS A 1 293 ? -16.653 14.964 9.353 1.00 90.06 293 CYS A N 1
ATOM 2125 C CA . CYS A 1 293 ? -15.227 15.194 9.224 1.00 90.06 293 CYS A CA 1
ATOM 2126 C C . CYS A 1 293 ? -14.825 15.023 7.761 1.00 90.06 293 CYS A C 1
ATOM 2128 O O . CYS A 1 293 ? -14.968 13.921 7.226 1.00 90.06 293 CYS A O 1
ATOM 2130 N N . GLU A 1 294 ? -14.374 16.107 7.131 1.00 83.38 294 GLU A N 1
ATOM 2131 C CA . GLU A 1 294 ? -13.872 16.092 5.759 1.00 83.38 294 GLU A CA 1
ATOM 2132 C C . GLU A 1 294 ? -12.557 16.866 5.657 1.00 83.38 294 GLU A C 1
ATOM 2134 O O . GLU A 1 294 ? -12.485 18.046 6.016 1.00 83.38 294 GLU A O 1
ATOM 2139 N N . ALA A 1 295 ? -11.505 16.204 5.185 1.00 77.19 295 ALA A N 1
ATOM 2140 C CA . ALA A 1 295 ? -10.147 16.719 5.069 1.00 77.19 295 ALA A CA 1
ATOM 2141 C C . ALA A 1 295 ? -9.674 17.494 6.322 1.00 77.19 295 ALA A C 1
ATOM 2143 O O . ALA A 1 295 ? 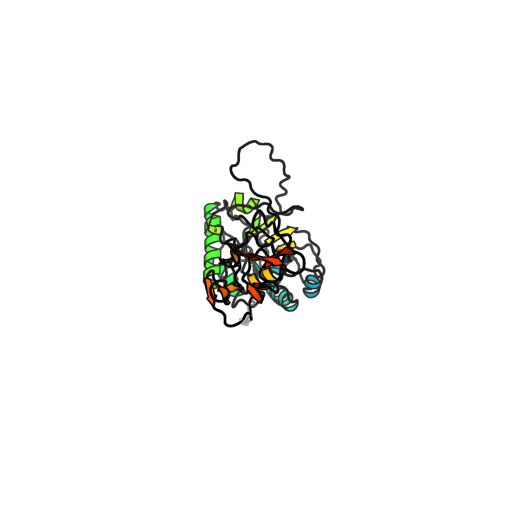-8.980 18.509 6.222 1.00 77.19 295 ALA A O 1
ATOM 2144 N N . GLY A 1 296 ? -10.052 17.024 7.518 1.00 80.00 296 GLY A N 1
ATOM 2145 C CA . GLY A 1 296 ? -9.619 17.603 8.801 1.00 80.00 296 GLY A CA 1
ATOM 2146 C C . GLY A 1 296 ? -10.413 18.828 9.240 1.00 80.00 296 GLY A C 1
ATOM 2147 O O . GLY A 1 296 ? -10.043 19.501 10.201 1.00 80.00 296 GLY A O 1
ATOM 2148 N N . SER A 1 297 ? -11.513 19.120 8.548 1.00 82.75 297 SER A N 1
ATOM 2149 C CA . SER A 1 297 ? -12.448 20.189 8.877 1.00 82.75 297 SER A CA 1
ATOM 2150 C C . SER A 1 297 ? -13.852 19.641 9.118 1.00 82.75 297 SER A C 1
ATOM 2152 O O . SER A 1 297 ? -14.275 18.657 8.517 1.00 82.75 297 SER A O 1
ATOM 2154 N N . TRP A 1 298 ? -14.605 20.303 9.997 1.00 88.81 298 TRP A N 1
ATOM 2155 C CA . TRP A 1 298 ? -16.013 19.983 10.221 1.00 88.81 298 TRP A CA 1
ATOM 2156 C C . TRP A 1 298 ? -16.886 20.667 9.171 1.00 88.81 298 TRP A C 1
ATOM 2158 O O . TRP A 1 298 ? -17.032 21.890 9.179 1.00 88.81 298 TRP A O 1
ATOM 2168 N N . ILE A 1 299 ? -17.505 19.875 8.300 1.00 88.75 299 ILE A N 1
ATOM 2169 C CA . ILE A 1 299 ? -18.445 20.349 7.282 1.00 88.75 299 ILE A CA 1
ATOM 2170 C C . ILE A 1 299 ? -19.866 20.124 7.784 1.00 88.75 299 ILE A C 1
ATOM 2172 O O . ILE A 1 299 ? -20.241 19.003 8.121 1.00 88.75 299 ILE A O 1
ATOM 2176 N N . GLN A 1 300 ? -20.665 21.190 7.874 1.00 94.00 300 GLN A N 1
ATOM 2177 C CA . GLN A 1 300 ? -22.050 21.079 8.334 1.00 94.00 300 GLN A CA 1
ATOM 2178 C C . GLN A 1 300 ? -22.869 20.268 7.322 1.00 94.00 300 GLN A C 1
ATOM 2180 O O . GLN A 1 300 ? -22.947 20.632 6.151 1.00 94.00 300 GLN A O 1
ATOM 2185 N N . GLN A 1 301 ? -23.542 19.221 7.790 1.00 86.69 301 GLN A N 1
ATOM 2186 C CA . GLN A 1 301 ? -24.391 18.357 6.977 1.00 86.69 301 GLN A CA 1
ATOM 2187 C C . GLN A 1 301 ? -25.873 18.542 7.325 1.00 86.69 301 GLN A C 1
ATOM 2189 O O . GLN A 1 301 ? -26.249 18.801 8.471 1.00 86.69 301 GLN A O 1
ATOM 2194 N N . ALA A 1 302 ? -26.741 18.390 6.323 1.00 79.88 302 ALA A N 1
ATOM 2195 C CA . ALA A 1 302 ? -28.196 18.405 6.514 1.00 79.88 302 ALA A CA 1
ATOM 2196 C C . ALA A 1 302 ? -28.759 17.033 6.938 1.00 79.88 302 ALA A C 1
ATOM 2198 O O . ALA A 1 302 ? -29.873 16.955 7.451 1.00 79.88 302 ALA A O 1
ATOM 2199 N N . SER A 1 303 ? -28.005 15.949 6.719 1.00 82.38 303 SER A N 1
ATOM 2200 C CA . SER A 1 303 ? -28.377 14.578 7.085 1.00 82.38 303 SER A CA 1
ATOM 2201 C C . SER A 1 303 ? -27.134 13.746 7.408 1.00 82.38 303 SER A C 1
ATOM 2203 O O . SER A 1 303 ? -26.024 14.176 7.118 1.00 82.38 303 SER A O 1
ATOM 2205 N N . THR A 1 304 ? -27.316 12.542 7.953 1.00 85.94 304 THR A N 1
ATOM 2206 C CA . THR A 1 304 ? -26.221 11.589 8.205 1.00 85.94 304 THR A CA 1
ATOM 2207 C C . THR A 1 304 ? -25.987 10.597 7.057 1.00 85.94 304 THR A C 1
ATOM 2209 O O . THR A 1 304 ? -25.307 9.582 7.222 1.00 85.94 304 THR A O 1
ATOM 2212 N N . THR A 1 305 ? -26.577 10.848 5.888 1.00 82.56 305 THR A N 1
ATOM 2213 C CA . THR A 1 305 ? -26.414 9.987 4.711 1.00 82.56 305 THR A CA 1
ATOM 2214 C C . THR A 1 305 ? -24.976 10.083 4.206 1.00 82.56 305 THR A C 1
ATOM 2216 O O . THR A 1 305 ? -24.534 11.168 3.853 1.00 82.56 305 THR A O 1
ATOM 2219 N N . GLY A 1 306 ? -24.261 8.956 4.153 1.00 75.94 306 GLY A N 1
ATOM 2220 C CA . GLY A 1 306 ? -22.855 8.910 3.724 1.00 75.94 306 GLY A CA 1
ATOM 2221 C C . GLY A 1 306 ? -21.832 8.979 4.863 1.00 75.94 306 GLY A C 1
ATOM 2222 O O . GLY A 1 306 ? -20.641 8.842 4.605 1.00 75.94 306 GLY A O 1
ATOM 2223 N N . CYS A 1 307 ? -22.277 9.120 6.114 1.00 85.00 307 CYS A N 1
ATOM 2224 C CA . CYS A 1 307 ? -21.393 9.059 7.274 1.00 85.00 307 CYS A CA 1
ATOM 2225 C C . CYS A 1 307 ? -20.904 7.623 7.522 1.00 85.00 307 CYS A C 1
ATOM 2227 O O . CYS A 1 307 ? -21.710 6.691 7.562 1.00 85.00 307 CYS A O 1
ATOM 2229 N N . SER A 1 308 ? -19.607 7.447 7.773 1.00 80.81 308 SER A N 1
ATOM 2230 C CA . SER A 1 308 ? -19.009 6.144 8.117 1.00 80.81 308 SER A CA 1
ATOM 2231 C C . SER A 1 308 ? -19.416 5.668 9.518 1.00 80.81 308 SER A C 1
ATOM 2233 O O . SER A 1 308 ? -19.566 4.474 9.773 1.00 80.81 308 SER A O 1
ATOM 2235 N N . ARG A 1 309 ? -19.637 6.619 10.433 1.00 89.06 309 ARG A N 1
ATOM 2236 C CA . ARG A 1 309 ? -20.173 6.418 11.784 1.00 89.06 309 ARG A CA 1
ATOM 2237 C C . ARG A 1 309 ? -20.863 7.694 12.250 1.00 89.06 309 ARG A C 1
ATOM 2239 O O . ARG A 1 309 ? -20.476 8.788 11.849 1.00 89.06 309 ARG A O 1
ATOM 2246 N N . THR A 1 310 ? -21.854 7.566 13.126 1.00 91.50 310 THR A N 1
ATOM 2247 C CA . THR A 1 310 ? -22.591 8.710 13.676 1.00 91.50 310 THR A CA 1
ATOM 2248 C C . THR A 1 310 ? -22.539 8.740 15.197 1.00 91.50 310 THR A C 1
ATOM 2250 O O . THR A 1 310 ? -22.772 7.711 15.832 1.00 91.50 310 THR A O 1
ATOM 2253 N N . TYR A 1 311 ? -22.327 9.924 15.769 1.00 91.50 311 TYR A N 1
ATOM 2254 C CA . TYR A 1 311 ? -22.484 10.196 17.197 1.00 91.50 311 TYR A CA 1
ATOM 2255 C C . TYR A 1 311 ? -23.612 11.211 17.420 1.00 91.50 311 TYR A C 1
ATOM 2257 O O . TYR A 1 311 ? -23.442 12.406 17.178 1.00 91.50 311 TYR A O 1
ATOM 2265 N N . ALA A 1 312 ? -24.774 10.721 17.847 1.00 92.00 312 ALA A N 1
ATOM 2266 C CA . ALA A 1 312 ? -25.971 11.504 18.136 1.00 92.00 312 ALA A CA 1
ATOM 2267 C C . ALA A 1 312 ? -26.062 11.879 19.623 1.00 92.00 312 ALA A C 1
ATOM 2269 O O . ALA A 1 312 ? -25.415 11.283 20.484 1.00 92.00 312 ALA A O 1
ATOM 2270 N N . TRP A 1 313 ? -26.926 12.837 19.947 1.00 94.00 313 TRP A N 1
ATOM 2271 C CA . TRP A 1 313 ? -27.306 13.098 21.334 1.00 94.00 313 TRP A CA 1
ATOM 2272 C C . TRP A 1 313 ? -28.154 11.950 21.902 1.00 94.00 313 TRP A C 1
ATOM 2274 O O . TRP A 1 313 ? -29.008 11.389 21.214 1.00 94.00 313 TRP A O 1
ATOM 2284 N N . CYS A 1 314 ? -27.966 11.628 23.183 1.00 94.75 314 CYS A N 1
ATOM 2285 C CA . CYS A 1 314 ? -28.765 10.613 23.869 1.00 94.75 314 CYS A CA 1
ATOM 2286 C C . CYS A 1 314 ? -30.023 11.238 24.476 1.00 94.75 314 CYS A C 1
ATOM 2288 O O . CYS A 1 314 ? -29.952 12.268 25.145 1.00 94.75 314 CYS A O 1
ATOM 2290 N N . GLN A 1 315 ? -31.179 10.592 24.315 1.00 95.25 315 GLN A N 1
ATOM 2291 C CA . GLN A 1 315 ? -32.402 10.993 25.017 1.00 95.25 315 GLN A CA 1
ATOM 2292 C C . GLN A 1 315 ? -32.327 10.555 26.484 1.00 95.25 315 GLN A C 1
ATOM 2294 O O . GLN A 1 315 ? -32.206 9.361 26.767 1.00 95.25 315 GLN A O 1
ATOM 2299 N N . SER A 1 316 ? -32.384 11.508 27.418 1.00 95.12 316 SER A N 1
ATOM 2300 C CA . SER A 1 316 ? -32.411 11.228 28.855 1.00 95.12 316 SER A CA 1
ATOM 2301 C C . SER A 1 316 ? -33.846 11.234 29.368 1.00 95.12 316 SER A C 1
ATOM 2303 O O . SER A 1 316 ? -34.499 12.277 29.371 1.00 95.12 316 SER A O 1
ATOM 2305 N N . ALA A 1 317 ? -34.321 10.087 29.856 1.00 93.19 317 ALA A N 1
ATOM 2306 C CA . ALA A 1 317 ? -35.620 10.006 30.522 1.00 93.19 317 ALA A CA 1
ATOM 2307 C C . ALA A 1 317 ? -35.633 10.798 31.842 1.00 93.19 317 ALA A C 1
ATOM 2309 O O . ALA A 1 317 ? -36.603 11.496 32.117 1.00 93.19 317 ALA A O 1
ATOM 2310 N N . THR A 1 318 ? -34.541 10.755 32.617 1.00 93.44 318 THR A N 1
ATOM 2311 C CA . THR A 1 318 ? -34.397 11.513 33.874 1.00 93.44 318 THR A CA 1
ATOM 2312 C C . THR A 1 318 ? -34.520 13.020 33.656 1.00 93.44 318 THR A C 1
ATOM 2314 O O . THR A 1 318 ? -35.184 13.700 34.428 1.00 93.44 318 THR A O 1
ATOM 2317 N N . LEU A 1 319 ? -33.879 13.551 32.609 1.00 95.12 319 LEU A N 1
ATOM 2318 C CA . LEU A 1 319 ? -33.847 14.995 32.349 1.00 95.12 319 LEU A CA 1
ATOM 2319 C C . LEU A 1 319 ? -34.968 15.469 31.414 1.00 95.12 319 LEU A C 1
ATOM 2321 O O . LEU A 1 319 ? -35.106 16.671 31.198 1.00 95.12 319 LEU A O 1
ATOM 2325 N N . GLY A 1 320 ? -35.728 14.547 30.814 1.00 95.19 320 GLY A N 1
ATOM 2326 C CA . GLY A 1 320 ? -36.784 14.859 29.849 1.00 95.19 320 GLY A CA 1
ATOM 2327 C C . GLY A 1 320 ? -36.290 15.548 28.571 1.00 95.19 320 GLY A C 1
ATOM 2328 O O . GLY A 1 320 ? -37.071 16.220 27.901 1.00 95.19 320 GLY A O 1
ATOM 2329 N N . ARG A 1 321 ? -34.996 15.433 28.240 1.00 94.62 321 ARG A N 1
ATOM 2330 C CA . ARG A 1 321 ? -34.383 16.083 27.071 1.00 94.62 321 ARG A CA 1
ATOM 2331 C C . ARG A 1 321 ? -33.200 15.296 26.517 1.00 94.62 321 ARG A C 1
ATOM 2333 O O . ARG A 1 321 ? -32.592 14.482 27.218 1.00 94.62 321 ARG A O 1
ATOM 2340 N N . ALA A 1 322 ? -32.842 15.594 25.272 1.00 93.81 322 ALA A N 1
ATOM 2341 C CA . ALA A 1 322 ? -31.605 15.121 24.669 1.00 93.81 322 ALA A CA 1
ATOM 2342 C C . ALA A 1 322 ? -30.394 15.780 25.340 1.00 93.81 322 ALA A C 1
ATOM 2344 O O . ALA A 1 322 ? -30.431 16.973 25.654 1.00 93.81 322 ALA A O 1
ATOM 2345 N N . VAL A 1 323 ? -29.311 15.028 25.502 1.00 95.25 323 VAL A N 1
ATOM 2346 C CA . VAL A 1 323 ? -28.030 15.537 25.999 1.00 95.25 323 VAL A CA 1
ATOM 2347 C C . VAL A 1 323 ? -26.875 15.092 25.101 1.00 95.25 323 VAL A C 1
ATOM 2349 O O . VAL A 1 323 ? -26.950 14.008 24.510 1.00 95.25 323 VAL A O 1
ATOM 2352 N N . PRO A 1 324 ? -25.810 15.902 24.979 1.00 95.38 324 PRO A N 1
ATOM 2353 C CA . PRO A 1 324 ? -24.678 15.555 24.137 1.00 95.38 324 PRO A CA 1
ATOM 2354 C C . PRO A 1 324 ? -23.892 14.361 24.706 1.00 95.38 324 PRO A C 1
ATOM 2356 O O . PRO A 1 324 ? -23.994 14.052 25.905 1.00 95.38 324 PRO A O 1
ATOM 2359 N N . PRO A 1 325 ? -23.068 13.710 23.865 1.00 95.00 325 PRO A N 1
ATOM 2360 C CA . PRO A 1 325 ? -22.059 12.751 24.304 1.00 95.00 325 PRO A CA 1
ATOM 2361 C C . PRO A 1 325 ? -21.234 13.254 25.497 1.00 95.00 325 PRO A C 1
ATOM 2363 O O . PRO A 1 325 ? -21.079 14.454 25.713 1.00 95.00 325 PRO A O 1
ATOM 2366 N N . ARG A 1 326 ? -20.733 12.309 26.296 1.00 94.69 326 ARG A N 1
ATOM 2367 C CA . ARG A 1 326 ? -20.033 12.499 27.575 1.00 94.69 326 ARG A CA 1
ATOM 2368 C C . ARG A 1 326 ? -20.860 13.110 28.708 1.00 94.69 326 ARG A C 1
ATOM 2370 O O . ARG A 1 326 ? -20.320 13.314 29.792 1.00 94.69 326 ARG A O 1
ATOM 2377 N N . THR A 1 327 ? -22.155 13.359 28.526 1.00 96.75 327 THR A N 1
ATOM 2378 C CA . THR A 1 327 ? -23.029 13.736 29.648 1.00 96.75 327 THR A CA 1
ATOM 2379 C C . THR A 1 327 ? -23.253 12.539 30.568 1.00 96.75 327 THR A C 1
ATOM 2381 O O . THR A 1 327 ? -23.699 11.487 30.107 1.00 96.75 327 THR A O 1
ATOM 2384 N N . CYS A 1 328 ? -22.977 12.713 31.857 1.00 97.69 328 CYS A N 1
ATOM 2385 C CA . CYS A 1 328 ? -23.214 11.733 32.907 1.00 97.69 328 CYS A CA 1
ATOM 2386 C C . CYS A 1 328 ? -24.488 12.091 33.673 1.00 97.69 328 CYS A C 1
ATOM 2388 O O . CYS A 1 328 ? -24.666 13.221 34.125 1.00 97.69 328 CYS A O 1
ATOM 2390 N N . VAL A 1 329 ? -25.394 11.130 33.797 1.00 97.50 329 VAL A N 1
ATOM 2391 C CA . VAL A 1 329 ? -26.689 11.302 34.454 1.00 97.50 329 VAL A CA 1
ATOM 2392 C C . VAL A 1 329 ? -26.885 10.164 35.435 1.00 97.50 329 VAL A C 1
ATOM 2394 O O . VAL A 1 329 ? -26.734 8.996 35.072 1.00 97.50 329 VAL A O 1
ATOM 2397 N N . GLN A 1 330 ? -27.265 10.497 36.663 1.00 97.06 330 GLN A N 1
ATOM 2398 C CA . GLN A 1 330 ? -27.761 9.507 37.601 1.00 97.06 330 GLN A CA 1
ATOM 2399 C C . GLN A 1 330 ? -29.223 9.189 37.260 1.00 97.06 330 GLN A C 1
ATOM 2401 O O . GLN A 1 330 ? -30.086 10.068 37.236 1.00 97.06 330 GLN A O 1
ATOM 2406 N N . ALA A 1 331 ? -29.519 7.938 36.917 1.00 94.12 331 ALA A N 1
ATOM 2407 C CA . ALA A 1 331 ? -30.841 7.550 36.447 1.00 94.12 331 ALA A CA 1
ATOM 2408 C C . ALA A 1 331 ? -31.855 7.477 37.598 1.00 94.12 331 ALA A C 1
ATOM 2410 O O . ALA A 1 331 ? -31.617 6.832 38.619 1.00 94.12 331 ALA A O 1
ATOM 2411 N N . ALA A 1 332 ? -33.021 8.111 37.424 1.00 91.19 332 ALA A N 1
ATOM 2412 C CA . ALA A 1 332 ? -34.069 8.152 38.450 1.00 91.19 332 ALA A CA 1
ATOM 2413 C C . ALA A 1 332 ? -34.634 6.764 38.800 1.00 91.19 332 ALA A C 1
ATOM 2415 O O . ALA A 1 332 ? -35.106 6.560 39.917 1.00 91.19 332 ALA A O 1
ATOM 2416 N N . SER A 1 333 ? -34.577 5.820 37.855 1.00 91.31 333 SER A N 1
ATOM 2417 C CA . SER A 1 333 ? -35.135 4.472 37.991 1.00 91.31 333 SER A CA 1
ATOM 2418 C C . SER A 1 333 ? -34.362 3.577 38.954 1.00 91.31 333 SER A C 1
ATOM 2420 O O . SER A 1 333 ? -34.973 2.821 39.700 1.00 91.31 333 SER A O 1
ATOM 2422 N N . ASP A 1 334 ? -33.033 3.636 38.921 1.00 92.56 334 ASP A N 1
ATOM 2423 C CA . ASP A 1 334 ? -32.157 2.678 39.608 1.00 92.56 334 ASP A CA 1
ATOM 2424 C C . ASP A 1 334 ? -31.051 3.347 40.437 1.00 92.56 334 ASP A C 1
ATOM 2426 O O . ASP A 1 334 ? -30.309 2.664 41.139 1.00 92.56 334 ASP A O 1
ATOM 2430 N N . ARG A 1 335 ? -30.969 4.684 40.399 1.00 92.00 335 ARG A N 1
ATOM 2431 C CA . ARG A 1 335 ? -29.944 5.504 41.060 1.00 92.00 335 ARG A CA 1
ATOM 2432 C C . ARG A 1 335 ? -28.515 5.238 40.568 1.00 92.00 335 ARG A C 1
ATOM 2434 O O . ARG A 1 335 ? -27.568 5.705 41.206 1.00 92.00 335 ARG A O 1
ATOM 2441 N N . VAL A 1 336 ? -28.346 4.544 39.442 1.00 94.38 336 VAL A N 1
ATOM 2442 C CA . VAL A 1 336 ? -27.046 4.242 38.830 1.00 94.38 336 VAL A CA 1
ATOM 2443 C C . VAL A 1 336 ? -26.624 5.384 37.910 1.00 94.38 336 VAL A C 1
ATOM 2445 O O . VAL A 1 336 ? -27.451 6.042 37.279 1.00 94.38 336 VAL A O 1
ATOM 2448 N N . TRP A 1 337 ? -25.319 5.637 37.836 1.00 96.38 337 TRP A N 1
ATOM 2449 C CA . TRP A 1 337 ? -24.760 6.598 36.895 1.00 96.38 337 TRP A CA 1
ATOM 2450 C C . TRP A 1 337 ? -24.558 5.981 35.509 1.00 96.38 337 TRP A C 1
ATOM 2452 O O . TRP A 1 337 ? -23.982 4.898 35.360 1.00 96.38 337 TRP A O 1
ATOM 2462 N N . TYR A 1 338 ? -24.999 6.720 34.493 1.00 96.56 338 TYR A N 1
ATOM 2463 C CA . TYR A 1 338 ? -24.835 6.388 33.084 1.00 96.56 338 TYR A CA 1
ATOM 2464 C C . TYR A 1 338 ? -24.224 7.564 32.331 1.00 96.56 338 TYR A C 1
ATOM 2466 O O . TYR A 1 338 ? -24.547 8.718 32.601 1.00 96.56 338 TYR A O 1
ATOM 2474 N N . GLN A 1 339 ? -23.387 7.279 31.341 1.00 97.62 339 GLN A N 1
ATOM 2475 C CA . GLN A 1 339 ? -22.795 8.271 30.454 1.00 97.62 339 GLN A CA 1
ATOM 2476 C C . GLN A 1 339 ? -23.304 8.083 29.026 1.00 97.62 339 GLN A C 1
ATOM 2478 O O . GLN A 1 339 ? -23.295 6.972 28.499 1.00 97.62 339 GLN A O 1
ATOM 2483 N N . CYS A 1 340 ? -23.720 9.166 28.371 1.00 95.94 340 CYS A N 1
ATOM 2484 C CA . CYS A 1 340 ? -24.005 9.147 26.939 1.00 95.94 340 CYS A CA 1
ATOM 2485 C C . CYS A 1 340 ? -22.697 8.961 26.155 1.00 95.94 340 CYS A C 1
ATOM 2487 O O . CYS A 1 340 ? -21.818 9.813 26.228 1.00 95.94 340 CYS A O 1
ATOM 2489 N N . ASN A 1 341 ? -22.550 7.890 25.373 1.00 90.25 341 ASN A N 1
ATOM 2490 C CA . ASN A 1 341 ? -21.353 7.659 24.543 1.00 90.25 341 ASN A CA 1
ATOM 2491 C C . ASN A 1 341 ? -21.516 8.144 23.086 1.00 90.25 341 ASN A C 1
ATOM 2493 O O . ASN A 1 341 ? -20.685 7.852 22.229 1.00 90.25 341 ASN A O 1
ATOM 2497 N N . GLY A 1 342 ? -22.621 8.838 22.800 1.00 87.00 342 GLY A N 1
ATOM 2498 C CA . GLY A 1 342 ? -23.007 9.303 21.468 1.00 87.00 342 GLY A CA 1
ATOM 2499 C C . GLY A 1 342 ? -23.756 8.288 20.605 1.00 87.00 342 GLY A C 1
ATOM 2500 O O . GLY A 1 342 ? -24.127 8.591 19.479 1.00 87.00 342 GLY A O 1
ATOM 2501 N N . THR A 1 343 ? -24.025 7.093 21.117 1.00 84.88 343 THR A N 1
ATOM 2502 C CA . THR A 1 343 ? -24.892 6.101 20.452 1.00 84.88 343 THR A CA 1
ATOM 2503 C C . THR A 1 343 ? -25.876 5.456 21.423 1.00 84.88 343 THR A C 1
ATOM 2505 O O . THR A 1 343 ? -26.992 5.112 21.043 1.00 84.88 343 THR A O 1
ATOM 2508 N N . SER A 1 344 ? -25.491 5.337 22.692 1.00 91.25 344 SER A N 1
ATOM 2509 C CA . SER A 1 344 ? -26.288 4.763 23.768 1.00 91.25 344 SER A CA 1
ATOM 2510 C C . SER A 1 344 ? -25.865 5.331 25.127 1.00 91.25 344 SER A C 1
ATOM 2512 O O . SER A 1 344 ? -24.874 6.057 25.254 1.00 91.25 344 SER A O 1
ATOM 2514 N N . TRP A 1 345 ? -26.614 4.966 26.166 1.00 95.25 345 TRP A N 1
ATOM 2515 C CA . TRP A 1 345 ? -26.193 5.124 27.555 1.00 95.25 345 TRP A CA 1
ATOM 2516 C C . TRP A 1 345 ? -25.241 3.985 27.941 1.00 95.25 345 TRP A C 1
ATOM 2518 O O . TRP A 1 345 ? -25.492 2.830 27.597 1.00 95.25 345 TRP A O 1
ATOM 2528 N N . ALA A 1 346 ? -24.145 4.308 28.623 1.00 92.94 346 ALA A N 1
ATOM 2529 C CA . ALA A 1 346 ? -23.091 3.376 29.016 1.00 92.94 346 ALA A CA 1
ATOM 2530 C C . ALA A 1 346 ? -22.782 3.480 30.517 1.00 92.94 346 ALA A C 1
ATOM 2532 O O . ALA A 1 346 ? -22.951 4.530 31.128 1.00 92.94 346 ALA A O 1
ATOM 2533 N N . THR A 1 347 ? -22.327 2.382 31.107 1.00 92.94 347 THR A N 1
ATOM 2534 C CA . THR A 1 347 ? -21.998 2.218 32.533 1.00 92.94 347 THR A CA 1
ATOM 2535 C C . THR A 1 347 ? -20.896 1.135 32.634 1.00 92.94 347 THR A C 1
ATOM 2537 O O . THR A 1 347 ? -20.781 0.356 31.681 1.00 92.94 347 THR A O 1
ATOM 2540 N N . PRO A 1 348 ? -20.059 1.051 33.692 1.00 90.81 348 PRO A N 1
ATOM 2541 C CA . PRO A 1 348 ? -20.044 1.857 34.917 1.00 90.81 348 PRO A CA 1
ATOM 2542 C C . PRO A 1 348 ? -19.551 3.289 34.693 1.00 90.81 348 PRO A C 1
ATOM 2544 O O . PRO A 1 348 ? -18.701 3.536 33.842 1.00 90.81 348 PRO A O 1
ATOM 2547 N N . VAL A 1 349 ? -20.075 4.222 35.488 1.00 94.38 349 VAL A N 1
ATOM 2548 C CA . VAL A 1 349 ? -19.550 5.588 35.636 1.00 94.38 349 VAL A CA 1
ATOM 2549 C C . VAL A 1 349 ? -19.051 5.737 37.067 1.00 94.38 349 VAL A C 1
ATOM 2551 O O . VAL A 1 349 ? -19.789 5.461 38.016 1.00 94.38 349 VAL A O 1
ATOM 2554 N N . ASP A 1 350 ? -17.806 6.173 37.217 1.00 92.50 350 ASP A N 1
ATOM 2555 C CA . ASP A 1 350 ? -17.250 6.577 38.499 1.00 92.50 350 ASP A CA 1
ATOM 2556 C C . ASP A 1 350 ? -17.693 8.014 38.789 1.00 92.50 350 ASP A C 1
ATOM 2558 O O . ASP A 1 350 ? -17.173 8.978 38.225 1.00 92.50 350 ASP A O 1
ATOM 2562 N N . ALA A 1 351 ? -18.689 8.143 39.664 1.00 87.56 351 ALA A N 1
ATOM 2563 C CA . ALA A 1 351 ? -19.245 9.429 40.063 1.00 87.56 351 ALA A CA 1
ATOM 2564 C C . ALA A 1 351 ? -18.280 10.271 40.909 1.00 87.56 351 ALA A C 1
ATOM 2566 O O . ALA A 1 351 ? -18.395 11.490 40.921 1.00 87.56 351 ALA A O 1
ATOM 2567 N N . ALA A 1 352 ? -17.336 9.651 41.625 1.00 89.56 352 ALA A N 1
ATOM 2568 C CA . ALA A 1 352 ? -16.356 10.396 42.412 1.00 89.56 352 ALA A CA 1
ATOM 2569 C C . ALA A 1 352 ? -15.276 11.001 41.507 1.00 89.56 352 ALA A C 1
ATOM 2571 O O . ALA A 1 352 ? -14.805 12.110 41.756 1.00 89.56 352 ALA A O 1
ATOM 2572 N N . ALA A 1 353 ? -14.902 10.278 40.451 1.00 90.06 353 ALA A N 1
ATOM 2573 C CA . ALA A 1 353 ? -13.930 10.731 39.465 1.00 90.06 353 ALA A CA 1
ATOM 2574 C C . ALA A 1 353 ? -14.554 11.480 38.275 1.00 90.06 353 ALA A C 1
ATOM 2576 O O . ALA A 1 353 ? -13.807 11.928 37.407 1.00 90.06 353 ALA A O 1
ATOM 2577 N N . ALA A 1 354 ? -15.886 11.585 38.201 1.00 90.88 354 ALA A N 1
ATOM 2578 C CA . ALA A 1 354 ? -16.614 12.140 37.060 1.00 90.88 354 ALA A CA 1
ATOM 2579 C C . ALA A 1 354 ? -16.145 11.541 35.720 1.00 90.88 354 ALA A C 1
ATOM 2581 O O . ALA A 1 354 ? -15.866 12.256 34.754 1.00 90.88 354 ALA A O 1
ATOM 2582 N N . THR A 1 355 ? -15.998 10.216 35.652 1.00 93.56 355 THR A N 1
ATOM 2583 C CA . THR A 1 355 ? -15.489 9.518 34.459 1.00 93.56 355 THR A CA 1
ATOM 2584 C C . THR A 1 355 ? -16.326 8.294 34.122 1.00 93.56 355 THR A C 1
ATOM 2586 O O . THR A 1 355 ? -16.827 7.592 34.995 1.00 93.56 355 THR A O 1
ATOM 2589 N N . GLY A 1 356 ? -16.486 8.029 32.829 1.00 91.62 356 GLY A N 1
ATOM 2590 C CA . GLY A 1 356 ? -17.211 6.871 32.326 1.00 91.62 356 GLY A CA 1
ATOM 2591 C C . GLY A 1 356 ? -16.568 6.277 31.071 1.00 91.62 356 GLY A C 1
ATOM 2592 O O . GLY A 1 356 ? -15.457 6.660 30.694 1.00 91.62 356 GLY A O 1
ATOM 2593 N N . PRO A 1 357 ? -17.259 5.348 30.389 1.00 89.19 357 PRO A N 1
ATOM 2594 C CA . PRO A 1 357 ? -16.703 4.605 29.256 1.00 89.19 357 PRO A CA 1
ATOM 2595 C C . PRO A 1 357 ? -16.347 5.465 28.031 1.00 89.19 357 PRO A C 1
ATOM 2597 O O . PRO A 1 357 ? -15.585 5.024 27.177 1.00 89.19 357 PRO A O 1
ATOM 2600 N N . ALA A 1 358 ? -16.885 6.683 27.933 1.00 87.88 358 ALA A N 1
ATOM 2601 C CA . ALA A 1 358 ? -16.563 7.676 26.906 1.00 87.88 358 ALA A CA 1
ATOM 2602 C C . ALA A 1 358 ? -15.622 8.788 27.422 1.00 87.88 358 ALA A C 1
ATOM 2604 O O . ALA A 1 358 ? -15.530 9.860 26.823 1.00 87.88 358 ALA A O 1
ATOM 2605 N N . GLY A 1 359 ? -14.926 8.549 28.538 1.00 91.38 359 GLY A N 1
ATOM 2606 C CA . GLY A 1 359 ? -13.987 9.482 29.157 1.00 91.38 359 GLY A CA 1
ATOM 2607 C C . GLY A 1 359 ? -14.624 10.346 30.245 1.00 91.38 359 GLY A C 1
ATOM 2608 O O . GLY A 1 359 ? -15.642 9.983 30.835 1.00 91.38 359 GLY A O 1
ATOM 2609 N N . ALA A 1 360 ? -14.007 11.493 30.537 1.00 93.12 360 ALA A N 1
ATOM 2610 C CA . ALA A 1 360 ? -14.501 12.420 31.555 1.00 93.12 360 ALA A CA 1
ATOM 2611 C C . ALA A 1 360 ? -15.918 12.924 31.236 1.00 93.12 360 ALA A C 1
ATOM 2613 O O . ALA A 1 360 ? -16.275 13.152 30.080 1.00 93.12 360 ALA A O 1
ATOM 2614 N N . CYS A 1 361 ? -16.730 13.119 32.264 1.00 94.06 361 CYS A N 1
ATOM 2615 C CA . CYS A 1 361 ? -18.050 13.701 32.124 1.00 94.06 361 CYS A CA 1
ATOM 2616 C C . CYS A 1 361 ? -17.909 15.159 31.663 1.00 94.06 361 CYS A C 1
ATOM 2618 O O . CYS A 1 361 ? -17.161 15.939 32.244 1.00 94.06 361 CYS A O 1
ATOM 2620 N N . ALA A 1 362 ? -18.594 15.534 30.581 1.00 92.56 362 ALA A N 1
ATOM 2621 C CA . ALA A 1 362 ? -18.663 16.938 30.157 1.00 92.56 362 ALA A CA 1
ATOM 2622 C C . ALA A 1 362 ? -19.642 17.733 31.038 1.00 92.56 362 ALA A C 1
ATOM 2624 O O . ALA A 1 362 ? -19.423 18.905 31.332 1.00 92.56 362 ALA A O 1
ATOM 2625 N N . HIS A 1 363 ? -20.707 17.058 31.471 1.00 93.69 363 HIS A N 1
ATOM 2626 C CA . HIS A 1 363 ? -21.706 17.553 32.405 1.00 93.69 363 HIS A CA 1
ATOM 2627 C C . HIS A 1 363 ? -22.159 16.406 33.299 1.00 93.69 363 HIS A C 1
ATOM 2629 O O . HIS A 1 363 ? -22.245 15.264 32.840 1.00 93.69 363 HIS A O 1
ATOM 2635 N N . GLU A 1 364 ? -22.489 16.726 34.542 1.00 96.50 364 GLU A N 1
ATOM 2636 C CA . GLU A 1 364 ? -22.972 15.773 35.532 1.00 96.50 364 GLU A CA 1
ATOM 2637 C C . GLU A 1 364 ? -24.332 16.217 36.057 1.00 96.50 364 GLU A C 1
ATOM 2639 O O . GLU A 1 364 ? -24.534 17.382 36.401 1.00 96.50 364 GLU A O 1
ATOM 2644 N N . TYR A 1 365 ? -25.265 15.272 36.109 1.00 96.38 365 TYR A N 1
ATOM 2645 C CA . TYR A 1 365 ? -26.611 15.480 36.622 1.00 96.38 365 TYR A CA 1
ATOM 2646 C C . TYR A 1 365 ? -26.911 14.435 37.703 1.00 96.38 365 TYR A C 1
ATOM 2648 O O . TYR A 1 365 ? -27.448 13.368 37.378 1.00 96.38 365 TYR A O 1
ATOM 2656 N N . PRO A 1 366 ? -26.529 14.702 38.967 1.00 94.38 366 PRO A N 1
ATOM 2657 C CA . PRO A 1 366 ? -26.969 13.893 40.098 1.00 94.38 366 PRO A CA 1
ATOM 2658 C C . PRO A 1 366 ? -28.478 14.070 40.324 1.00 94.38 366 PRO A C 1
ATOM 2660 O O . PRO A 1 366 ? -29.060 15.070 39.892 1.00 94.38 366 PRO A O 1
ATOM 2663 N N . LEU A 1 367 ? -29.100 13.094 40.989 1.00 86.50 367 LEU A N 1
ATOM 2664 C CA . LEU A 1 367 ? -30.512 13.162 41.390 1.00 86.50 367 LEU A CA 1
ATOM 2665 C C . LEU A 1 367 ? -30.751 14.008 42.636 1.00 86.50 367 LEU A C 1
ATOM 2667 O O . LEU A 1 367 ? -29.886 13.986 43.542 1.00 86.50 367 LEU A O 1
#

Radius of gyration: 27.06 Å; Cα contacts (8 Å, |Δi|>4): 777; chains: 1; bounding box: 65×49×111 Å

Nearest PDB structures (foldseek):
  1jfx-assembly1_A  TM=9.569E-01  e=1.468E-20  Streptomyces coelicolor
  4kru-assembly1_A  TM=9.422E-01  e=1.287E-17  Clostridium phage phiSM101
  6zm8-assembly1_A  TM=9.186E-01  e=1.017E-17  Sodiomyces alcalophilus
  4krt-assembly2_B  TM=9.188E-01  e=1.728E-17  Clostridium phage phiSM101
  2wag-assembly1_A-2  TM=8.859E-01  e=1.353E-15  Bacillus anthracis str. Ames

Sequence (367 aa):
MRKLLFVTLLSASCAVGGDPGDNAKAGAGLGSDVDSTGSPEVGILARLCAAGTTTSGVDVSYYNGTIDWARVKAAGNEFAFIRISDGTGFRDPQFTANWAGARAAGMVRGIYQFFRPTQDVAAQADMVIAAVGTPAPGDLPPVIDVEATGSLSPATLASKVRAWVDRVKAGTGLDPIVYTGKYFWRDQVGGPTSFAGNALWIAQYTSLCPDLTAPWDTWAFWQYSESGKVAGMSGAVDLDRFNGSLDELRALAGGSGTGGGGGATTCSSATMAADLPEGVCVQAASDQKWYQCEAGSWIQQASTTGCSRTYAWCQSATLGRAVPPRTCVQAASDRVWYQCNGTSWATPVDAAAATGPAGACAHEYPL

Foldseek 3Di:
DDDDDDDDDPDPDDPPDDDPDDPFDLAPPPPDPDDPDDDDDPDPQDQDDQPDDKAKAFEDFCVQPFFQLLQLVVLRHQEYEYEQAEALRGGGPCRVVVVVNNVVNNHQYEYEYADDLVHDLLSSLVSRLVVCPAQDQSYAAYEYEDRDLNPDALCSSLVSVVVSQVNNCVSHVARYAYEHEQCCCCPRNNQDQVCLQHAYAYEYQDPGGDGDHHPYPDHQKYFHDQQDDTPRTDGGTTMMIGSDDSVVSSVNSHSPHRRHPPDQLFACAPLLNDTHHALAWELHQPPRFIFGRDSRDTHTDPDSPRRPYYQHFDQAPQVNGTHTFLAWEQHPPPRAIWTRNRPYTADDADPVQCAGPSGHRPHYHHD

Secondary structure (DSSP, 8-state):
----------------PPP------TT-----S---S----SS---B---SS--EEEEEE-GGG-S--HHHHHHTT--EEEEEEEETTTEE-TTHHHHHHHHHHTT-EEEEEEE--TTS-HHHHHHHHHHHHSS--TTBPPPEEE----TT--HHHHHHH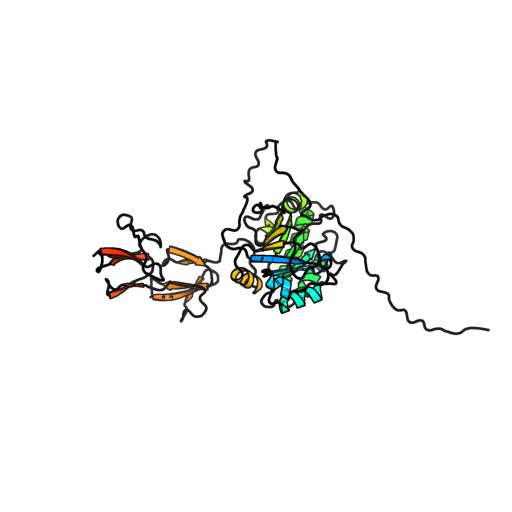HHHHHHHHHHHHS--PEEEEEHHHIIIII---GGGTTSPEEEE---SSPPBP-TT-SS-SEEEEEEEE--TT-SS-EEEEEESS-HHHHHHHTTT----S-----EEEETTTTEEEETTEEEE-TTTS-EEEEETTEEEEESS-TT-SEEEPPEEETTTTEEE-TTEEEE-TTT--EEEE-SSSEE---BTTTTEETTEE-SEEE--

Mean predicted aligned error: 16.1 Å

pLDDT: mean 84.12, std 21.09, range [26.81, 98.88]